Protein AF-A0A372IKU6-F1 (afdb_monomer_lite)

Radius of gyration: 20.66 Å; chains: 1; bounding box: 50×55×64 Å

Secondary structure (DSSP, 8-state):
-HHHHHHHHIIIIIGGGGGGGT-EEE---S--S-SEEEEETTEEEEEEEEEBPEETTEEPBSSTTTS-TTSEEEEESS-EEEEEEEEEEEPTTS-PEEEEEEEEEEEPPPPBTTS-SEEEEE-HHHHS-TT-EEEEEGGGSPBPSTT-TTBBPSEEEEESS--SS-BS-HHHHHHHHHTT----HHHHHTT---------

Organism: NCBI:txid2303751

pLDDT: mean 84.64, std 16.45, range [36.12, 98.56]

Structure (mmCIF, N/CA/C/O backbone):
data_AF-A0A372IKU6-F1
#
_entry.id   AF-A0A372IKU6-F1
#
loop_
_atom_site.group_PDB
_atom_site.id
_atom_site.type_symbol
_atom_site.label_atom_id
_atom_site.label_alt_id
_atom_site.label_comp_id
_atom_site.label_asym_id
_atom_site.label_entity_id
_atom_site.label_seq_id
_atom_site.pdbx_PDB_ins_code
_atom_site.Cartn_x
_atom_site.Cartn_y
_atom_site.Cartn_z
_atom_site.occupancy
_atom_site.B_iso_or_equiv
_atom_site.auth_seq_id
_atom_site.auth_comp_id
_atom_site.auth_asym_id
_atom_site.auth_atom_id
_atom_site.pdbx_PDB_model_num
ATOM 1 N N . MET A 1 1 ? -3.809 0.432 -18.049 1.00 68.75 1 MET A N 1
ATOM 2 C CA . MET A 1 1 ? -4.947 -0.490 -17.864 1.00 68.75 1 MET A CA 1
ATOM 3 C C . MET A 1 1 ? -4.863 -1.294 -16.566 1.00 68.75 1 MET A C 1
ATOM 5 O O . MET A 1 1 ? -5.752 -1.128 -15.758 1.00 68.75 1 MET A O 1
ATOM 9 N N . ARG A 1 2 ? -3.804 -2.080 -16.288 1.00 83.88 2 ARG A N 1
ATOM 10 C CA . ARG A 1 2 ? -3.731 -2.918 -15.062 1.00 83.88 2 ARG A CA 1
ATOM 11 C C . ARG A 1 2 ? -3.953 -2.190 -13.718 1.00 83.88 2 ARG A C 1
ATOM 13 O O . ARG A 1 2 ? -4.554 -2.778 -12.835 1.00 83.88 2 ARG A O 1
ATOM 20 N N . GLY A 1 3 ? -3.494 -0.942 -13.574 1.00 84.12 3 GLY A N 1
ATOM 21 C CA . GLY A 1 3 ? -3.744 -0.136 -12.362 1.00 84.12 3 GLY A CA 1
ATOM 22 C C . GLY A 1 3 ? -5.237 0.112 -12.118 1.00 84.12 3 GLY A C 1
ATOM 23 O O . GLY A 1 3 ? -5.746 -0.270 -11.078 1.00 84.12 3 GLY A O 1
ATOM 24 N N . ILE A 1 4 ? -5.946 0.577 -13.152 1.00 89.50 4 ILE A N 1
ATOM 25 C CA . ILE A 1 4 ? -7.401 0.806 -13.128 1.00 89.50 4 ILE A CA 1
ATOM 26 C C . ILE A 1 4 ? -8.170 -0.473 -12.761 1.00 89.50 4 ILE A C 1
ATOM 28 O O . ILE A 1 4 ? -9.159 -0.412 -12.041 1.00 89.50 4 ILE A O 1
ATOM 32 N N . ILE A 1 5 ? -7.716 -1.644 -13.228 1.00 93.88 5 ILE A N 1
ATOM 33 C CA . ILE A 1 5 ? -8.339 -2.926 -12.855 1.00 93.88 5 ILE A CA 1
ATOM 34 C C . ILE A 1 5 ? -8.168 -3.184 -11.355 1.00 93.88 5 ILE A C 1
ATOM 36 O O . ILE A 1 5 ? -9.139 -3.529 -10.690 1.00 93.88 5 ILE A O 1
ATOM 40 N N . ALA A 1 6 ? -6.961 -2.992 -10.814 1.00 94.25 6 ALA A N 1
ATOM 41 C CA . ALA A 1 6 ? -6.718 -3.157 -9.384 1.00 94.25 6 ALA A CA 1
ATOM 42 C C . ALA A 1 6 ? -7.566 -2.185 -8.546 1.00 94.25 6 ALA A C 1
ATOM 44 O O . ALA A 1 6 ? -8.148 -2.604 -7.553 1.00 94.25 6 ALA A O 1
ATOM 45 N N . GLU A 1 7 ? -7.685 -0.923 -8.964 1.00 94.38 7 GLU A N 1
ATOM 46 C CA . GLU A 1 7 ? -8.535 0.081 -8.308 1.00 94.38 7 GLU A CA 1
ATOM 47 C C . GLU A 1 7 ? -10.021 -0.317 -8.338 1.00 94.38 7 GLU A C 1
ATOM 49 O O . GLU A 1 7 ? -10.688 -0.309 -7.304 1.00 94.38 7 GLU A O 1
ATOM 54 N N . ALA A 1 8 ? -10.533 -0.742 -9.497 1.00 94.94 8 ALA A N 1
ATOM 55 C CA . ALA A 1 8 ? -11.921 -1.176 -9.638 1.00 94.94 8 ALA A CA 1
ATOM 56 C C . ALA A 1 8 ? -12.231 -2.415 -8.784 1.00 94.94 8 ALA A C 1
ATOM 58 O O . ALA A 1 8 ? -13.257 -2.456 -8.108 1.00 94.94 8 ALA A O 1
ATOM 59 N N . VAL A 1 9 ? -11.339 -3.412 -8.777 1.00 96.56 9 VAL A N 1
ATOM 60 C CA . VAL A 1 9 ? -11.478 -4.606 -7.928 1.00 96.56 9 VAL A CA 1
ATOM 61 C C . VAL A 1 9 ? -11.428 -4.222 -6.453 1.00 96.56 9 VAL A C 1
ATOM 63 O O . VAL A 1 9 ? -12.221 -4.716 -5.659 1.00 96.56 9 VAL A O 1
ATOM 66 N N . PHE A 1 10 ? -10.558 -3.290 -6.070 1.00 96.81 10 PHE A N 1
ATOM 67 C CA . PHE A 1 10 ? -10.498 -2.812 -4.695 1.00 96.81 10 PHE A CA 1
ATOM 68 C C . PHE A 1 10 ? -11.834 -2.224 -4.227 1.00 96.81 10 PHE A C 1
ATOM 70 O O . PHE A 1 10 ? -12.377 -2.628 -3.199 1.00 96.81 10 PHE A O 1
ATOM 77 N N . VAL A 1 11 ? -12.395 -1.297 -5.003 1.00 95.56 11 VAL A N 1
ATOM 78 C CA . VAL A 1 11 ? -13.650 -0.622 -4.651 1.00 95.56 11 VAL A CA 1
ATOM 79 C C . VAL A 1 11 ? -14.837 -1.588 -4.657 1.00 95.56 11 VAL A C 1
ATOM 81 O O . VAL A 1 11 ? -15.681 -1.503 -3.770 1.00 95.56 11 VAL A O 1
ATOM 84 N N . ASN A 1 12 ? -14.902 -2.508 -5.620 1.00 95.50 12 ASN A N 1
ATOM 85 C CA . ASN A 1 12 ? -16.068 -3.377 -5.794 1.00 95.50 12 ASN A CA 1
ATOM 86 C C . ASN A 1 12 ? -16.026 -4.657 -4.951 1.00 95.50 12 ASN A C 1
ATOM 88 O O . ASN A 1 12 ? -17.082 -5.163 -4.589 1.00 95.50 12 ASN A O 1
ATOM 92 N N . ASP A 1 13 ? -14.839 -5.185 -4.638 1.00 94.44 13 ASP A N 1
ATOM 93 C CA . ASP A 1 13 ? -14.695 -6.482 -3.966 1.00 94.44 13 ASP A CA 1
ATOM 94 C C . ASP A 1 13 ? -14.065 -6.391 -2.570 1.00 94.44 13 ASP A C 1
ATOM 96 O O . ASP A 1 13 ? -14.367 -7.224 -1.718 1.00 94.44 13 ASP A O 1
ATOM 100 N N . VAL A 1 14 ? -13.190 -5.411 -2.308 1.00 95.19 14 VAL A N 1
ATOM 101 C CA . VAL A 1 14 ? -12.495 -5.293 -1.010 1.00 95.19 14 VAL A CA 1
ATOM 102 C C . VAL A 1 14 ? -13.264 -4.389 -0.051 1.00 95.19 14 VAL A C 1
ATOM 104 O O . VAL A 1 14 ? -13.518 -4.770 1.091 1.00 95.19 14 VAL A O 1
ATOM 107 N N . ILE A 1 15 ? -13.652 -3.193 -0.501 1.00 95.06 15 ILE A N 1
ATOM 108 C CA . ILE A 1 15 ? -14.336 -2.198 0.338 1.00 95.06 15 ILE A CA 1
ATOM 109 C C . ILE A 1 15 ? -15.649 -2.707 0.959 1.00 95.06 15 ILE A C 1
ATOM 111 O O . ILE A 1 15 ? -15.859 -2.442 2.146 1.00 95.06 15 ILE A O 1
ATOM 115 N N . PRO A 1 16 ? -16.518 -3.464 0.259 1.00 94.50 16 PRO A N 1
ATOM 116 C CA . PRO A 1 16 ? -17.728 -4.000 0.883 1.00 94.50 16 PRO A CA 1
ATOM 117 C C . PRO A 1 16 ? -17.439 -4.855 2.124 1.00 94.50 16 PRO A C 1
ATOM 119 O O . PRO A 1 16 ? -18.209 -4.826 3.081 1.00 94.50 16 PRO A O 1
ATOM 122 N N . GLY A 1 17 ? -16.292 -5.542 2.158 1.00 92.12 17 GLY A N 1
ATOM 123 C CA . GLY A 1 17 ? -15.882 -6.392 3.276 1.00 92.12 17 GLY A CA 1
ATOM 124 C C . GLY A 1 17 ? -15.500 -5.647 4.561 1.00 92.12 17 GLY A C 1
ATOM 125 O O . GLY A 1 17 ? -15.331 -6.290 5.594 1.00 92.12 17 GLY A O 1
ATOM 126 N N . ILE A 1 18 ? -15.359 -4.314 4.537 1.00 91.62 18 ILE A N 1
ATOM 127 C CA . ILE A 1 18 ? -15.006 -3.511 5.726 1.00 91.62 18 ILE A CA 1
ATOM 128 C C . ILE A 1 18 ? -16.135 -2.597 6.217 1.00 91.62 18 ILE A C 1
ATOM 130 O O . ILE A 1 18 ? -15.969 -1.918 7.234 1.00 91.62 18 ILE A O 1
ATOM 134 N N . VAL A 1 19 ? -17.300 -2.617 5.561 1.00 87.12 19 VAL A N 1
ATOM 135 C CA . VAL A 1 19 ? -18.456 -1.772 5.915 1.00 87.12 19 VAL A CA 1
ATOM 136 C C . VAL A 1 19 ? -18.963 -2.071 7.328 1.00 87.12 19 VAL A C 1
ATOM 138 O O . VAL A 1 19 ? -19.208 -1.147 8.103 1.00 87.12 19 VAL A O 1
ATOM 141 N N . GLU A 1 20 ? -19.028 -3.347 7.716 1.00 88.50 20 GLU A N 1
ATOM 142 C CA . GLU A 1 20 ? -19.443 -3.764 9.067 1.00 88.50 20 GLU A CA 1
ATOM 143 C C . GLU A 1 20 ? -18.494 -3.265 10.171 1.00 88.50 20 GLU A C 1
ATOM 145 O O . GLU A 1 20 ? -18.882 -3.149 11.330 1.00 88.50 20 GLU A O 1
ATOM 150 N N . SER A 1 21 ? -1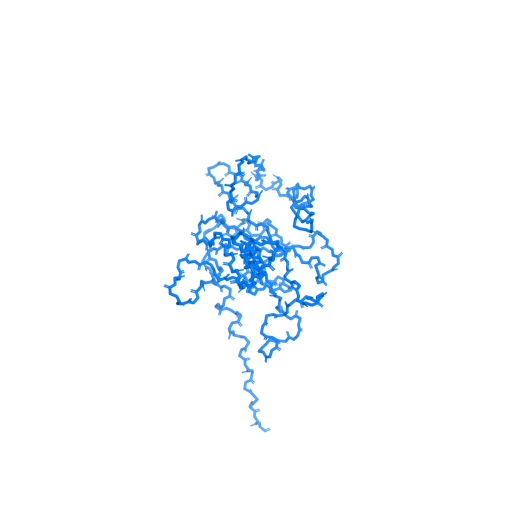7.257 -2.889 9.821 1.00 89.25 21 SER A N 1
ATOM 151 C CA . SER A 1 21 ? -16.297 -2.280 10.755 1.00 89.25 21 SER A CA 1
ATOM 152 C C . SER A 1 21 ? -16.524 -0.773 10.967 1.00 89.25 21 SER A C 1
ATOM 154 O O . SER A 1 21 ? -15.721 -0.120 11.646 1.00 89.25 21 SER A O 1
ATOM 156 N N . GLY A 1 22 ? -17.594 -0.211 10.390 1.00 93.12 22 GLY A N 1
ATOM 157 C CA . GLY A 1 22 ? -18.005 1.190 10.517 1.00 93.12 22 GLY A CA 1
ATOM 158 C C . GLY A 1 22 ? -17.287 2.157 9.572 1.00 93.12 22 GLY A C 1
ATOM 159 O O . GLY A 1 22 ? -17.464 3.368 9.695 1.00 93.12 22 GLY A O 1
ATOM 160 N N . TRP A 1 23 ? -16.468 1.646 8.653 1.00 96.19 23 TRP A N 1
ATOM 161 C CA . TRP A 1 23 ? -15.773 2.449 7.651 1.00 96.19 23 TRP A CA 1
ATOM 162 C C . TRP A 1 23 ? -16.648 2.650 6.416 1.00 96.19 23 TRP A C 1
ATOM 164 O O . TRP A 1 23 ? -17.202 1.703 5.865 1.00 96.19 23 TRP A O 1
ATOM 174 N N . GLN A 1 24 ? -16.740 3.894 5.963 1.00 95.75 24 GLN A N 1
ATOM 175 C CA . GLN A 1 24 ? -17.531 4.294 4.807 1.00 95.75 24 GLN A CA 1
ATOM 176 C C . GLN A 1 24 ? -16.615 4.807 3.705 1.00 95.75 24 GLN A C 1
ATOM 178 O O . GLN A 1 24 ? -15.747 5.642 3.960 1.00 95.75 24 GLN A O 1
ATOM 183 N N . HIS A 1 25 ? -16.820 4.325 2.482 1.00 96.19 25 HIS A N 1
ATOM 184 C CA . HIS A 1 25 ? -16.119 4.831 1.309 1.00 96.19 25 HIS A CA 1
ATOM 185 C C . HIS A 1 25 ? -16.712 6.167 0.868 1.00 96.19 25 HIS A C 1
ATOM 187 O O . HIS A 1 25 ? -17.914 6.282 0.634 1.00 96.19 25 HIS A O 1
ATOM 193 N N . ILE A 1 26 ? -15.852 7.175 0.763 1.00 96.31 26 ILE A N 1
ATOM 194 C CA . ILE A 1 26 ? -16.203 8.521 0.333 1.00 96.31 26 ILE A CA 1
ATOM 195 C C . ILE A 1 26 ? -15.726 8.701 -1.103 1.00 96.31 26 ILE A C 1
ATOM 197 O O . ILE A 1 26 ? -14.554 8.481 -1.406 1.00 96.31 26 ILE A O 1
ATOM 201 N N . LYS A 1 27 ? -16.633 9.132 -1.983 1.00 93.62 27 LYS A N 1
ATOM 202 C CA . LYS A 1 27 ? -16.278 9.494 -3.356 1.00 93.62 27 LYS A CA 1
ATOM 203 C C . LYS A 1 27 ? -15.317 10.683 -3.333 1.00 93.62 27 LYS A C 1
ATOM 205 O O . LYS A 1 27 ? -15.595 11.689 -2.683 1.00 93.62 27 LYS A O 1
ATOM 210 N N . ILE A 1 28 ? -14.221 10.570 -4.073 1.00 93.38 28 ILE A N 1
ATOM 211 C CA . ILE A 1 28 ? -13.245 11.644 -4.264 1.00 93.38 28 ILE A CA 1
ATOM 212 C C . ILE A 1 28 ? -13.280 12.141 -5.708 1.00 93.38 28 ILE A C 1
ATOM 214 O O . ILE A 1 28 ? -13.571 11.379 -6.630 1.00 93.38 28 ILE A O 1
ATOM 218 N N . GLU A 1 29 ? -13.014 13.430 -5.897 1.00 89.94 29 GLU A N 1
ATOM 219 C CA . GLU A 1 29 ? -12.982 14.094 -7.202 1.00 89.94 29 GLU A CA 1
ATOM 220 C C . GLU A 1 29 ? -11.698 14.921 -7.319 1.00 89.94 29 GLU A C 1
ATOM 222 O O . GLU A 1 29 ? -11.259 15.531 -6.341 1.00 89.94 29 GLU A O 1
ATOM 227 N N . GLY A 1 30 ? -11.100 14.947 -8.511 1.00 88.81 30 GLY A N 1
ATOM 228 C CA . GLY A 1 30 ? -9.838 15.642 -8.777 1.00 88.81 30 GLY A CA 1
ATOM 229 C C . GLY A 1 30 ? -8.600 14.745 -8.707 1.00 88.81 30 GLY A C 1
ATOM 230 O O . GLY A 1 30 ? -8.702 13.522 -8.632 1.00 88.81 30 GLY A O 1
ATOM 231 N N . ASP A 1 31 ? -7.429 15.378 -8.780 1.00 87.38 31 ASP A N 1
ATOM 232 C CA . ASP A 1 31 ? -6.123 14.715 -8.731 1.00 87.38 31 ASP A CA 1
ATOM 233 C C . ASP A 1 31 ? -5.620 14.674 -7.283 1.00 87.38 31 ASP A C 1
ATOM 235 O O . ASP A 1 31 ? -5.265 15.705 -6.705 1.00 87.38 31 ASP A O 1
ATOM 239 N N . HIS A 1 32 ? -5.636 13.483 -6.683 1.00 93.25 32 HIS A N 1
ATOM 240 C CA . HIS A 1 32 ? -5.209 13.245 -5.304 1.00 93.25 32 HIS A CA 1
ATOM 241 C C . HIS A 1 32 ? -4.031 12.273 -5.272 1.00 93.25 32 HIS A C 1
ATOM 243 O O . HIS A 1 32 ? -3.933 11.381 -6.112 1.00 93.25 32 HIS A O 1
ATOM 249 N N . PRO A 1 33 ? -3.152 12.364 -4.262 1.00 93.00 33 PRO A N 1
ATOM 250 C CA . PRO A 1 33 ? -2.056 11.417 -4.086 1.00 93.00 33 PRO A CA 1
ATOM 251 C C . PRO A 1 33 ? -2.506 10.075 -3.460 1.00 93.00 33 PRO A C 1
ATOM 253 O O . PRO A 1 33 ? -1.692 9.375 -2.858 1.00 93.00 33 PRO A O 1
ATOM 256 N N . TYR A 1 34 ? -3.795 9.745 -3.551 1.00 96.19 34 TYR A N 1
ATOM 257 C CA . TYR A 1 34 ? -4.428 8.525 -3.059 1.00 96.19 34 TYR A CA 1
ATOM 258 C C . TYR A 1 34 ? -5.658 8.212 -3.918 1.00 96.19 34 TYR A C 1
ATOM 260 O O . TYR A 1 34 ? -6.269 9.120 -4.479 1.00 96.19 34 TYR A O 1
ATOM 268 N N . ASP A 1 35 ? -6.040 6.938 -3.989 1.00 96.19 35 ASP A N 1
ATOM 269 C CA . ASP A 1 35 ? -7.104 6.474 -4.890 1.00 96.19 35 ASP A CA 1
ATOM 270 C C . ASP A 1 35 ? -8.437 6.250 -4.155 1.00 96.19 35 ASP A C 1
ATOM 272 O O . ASP A 1 35 ? -9.499 6.242 -4.772 1.00 96.19 35 ASP A O 1
ATOM 276 N N . VAL A 1 36 ? -8.399 6.060 -2.829 1.00 97.56 36 VAL A N 1
ATOM 277 C CA . VAL A 1 36 ? -9.582 5.784 -1.998 1.00 97.56 36 VAL A CA 1
ATOM 278 C C . VAL A 1 36 ? -9.534 6.594 -0.705 1.00 97.56 36 VAL A C 1
ATOM 280 O O . VAL A 1 36 ? -8.497 6.667 -0.044 1.00 97.56 36 VAL A O 1
ATOM 283 N N . LEU A 1 37 ? -10.680 7.156 -0.312 1.00 98.00 37 LEU A N 1
ATOM 284 C CA . LEU A 1 37 ? -10.884 7.815 0.978 1.00 98.00 37 LEU A CA 1
ATOM 285 C C . LEU A 1 37 ? -11.935 7.061 1.792 1.00 98.00 37 LEU A C 1
ATOM 287 O O . LEU A 1 37 ? -13.072 6.901 1.350 1.00 98.00 37 LEU A O 1
ATOM 291 N N . LEU A 1 38 ? -11.572 6.636 2.999 1.00 97.88 38 LEU A N 1
ATOM 292 C CA . LEU A 1 38 ? -12.492 6.032 3.959 1.00 97.88 38 LEU A CA 1
ATOM 293 C C . LEU A 1 38 ? -12.710 6.955 5.158 1.00 97.88 38 LEU A C 1
ATOM 295 O O . LEU A 1 38 ? -11.792 7.654 5.590 1.00 97.88 38 LEU A O 1
ATOM 299 N N . ARG A 1 39 ? -13.913 6.923 5.737 1.00 97.31 39 ARG A N 1
ATOM 300 C CA . ARG A 1 39 ? -14.267 7.675 6.947 1.00 97.31 39 ARG A CA 1
ATOM 301 C C . ARG A 1 39 ? -14.934 6.785 7.989 1.00 97.31 39 ARG A C 1
ATOM 303 O O . ARG A 1 39 ? -15.761 5.946 7.646 1.00 97.31 39 ARG A O 1
ATOM 310 N N . LYS A 1 40 ? -14.610 7.014 9.262 1.00 96.31 40 LYS A N 1
ATOM 311 C CA . LYS A 1 40 ? -15.271 6.40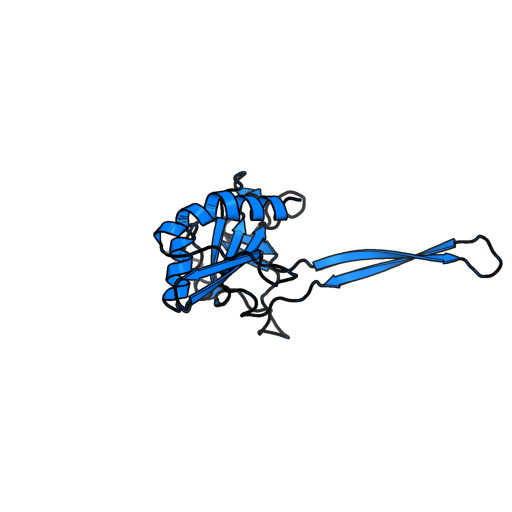3 10.422 1.00 96.31 40 LYS A CA 1
ATOM 312 C C . LYS A 1 40 ? -15.358 7.429 11.550 1.00 96.31 40 LYS A C 1
ATOM 314 O O . LYS A 1 40 ? -14.373 7.730 12.222 1.00 96.31 40 LYS A O 1
ATOM 319 N N . GLY A 1 41 ? -16.539 8.023 11.724 1.00 93.50 41 GLY A N 1
ATOM 320 C CA . GLY A 1 41 ? -16.738 9.143 12.648 1.00 93.50 41 GLY A CA 1
ATOM 321 C C . GLY A 1 41 ? -15.856 10.349 12.294 1.00 93.50 41 GLY A C 1
ATOM 322 O O . GLY A 1 41 ? -15.989 10.933 11.212 1.00 93.50 41 GLY A O 1
ATOM 323 N N . ALA A 1 42 ? -14.961 10.719 13.215 1.00 93.62 42 ALA A N 1
ATOM 324 C CA . ALA A 1 42 ? -13.978 11.791 13.030 1.00 93.62 42 ALA A CA 1
ATOM 325 C C . ALA A 1 42 ? -12.684 11.329 12.332 1.00 93.62 42 ALA A C 1
ATOM 327 O O . ALA A 1 42 ? -11.894 12.168 11.906 1.00 93.62 42 ALA A O 1
ATOM 328 N N . LEU A 1 43 ? -12.459 10.017 12.204 1.00 96.25 43 LEU A N 1
ATOM 329 C CA . LEU A 1 43 ? -11.276 9.473 11.543 1.00 96.25 43 LEU A CA 1
ATOM 330 C C . LEU A 1 43 ? -11.468 9.438 10.027 1.00 96.25 43 LEU A C 1
ATOM 332 O O . LEU A 1 43 ? -12.550 9.113 9.528 1.00 96.25 43 LEU A O 1
ATOM 336 N N . SER A 1 44 ? -10.386 9.713 9.304 1.00 97.44 44 SER A N 1
ATOM 337 C CA . SER A 1 44 ? -10.297 9.551 7.853 1.00 97.44 44 SER A CA 1
ATOM 338 C C . SER A 1 44 ? -9.008 8.820 7.493 1.00 97.44 44 SER A C 1
ATOM 340 O O . SER A 1 44 ? -7.993 9.014 8.159 1.00 97.44 44 SER A O 1
ATOM 342 N N . VAL A 1 45 ? -9.073 7.960 6.477 1.00 98.00 45 VAL A N 1
ATOM 343 C CA . VAL A 1 45 ? -7.947 7.161 5.980 1.00 98.00 45 VAL A CA 1
ATOM 344 C C . VAL A 1 45 ? -7.886 7.276 4.468 1.00 98.00 45 VAL A C 1
ATOM 346 O O . VAL A 1 45 ? -8.852 6.961 3.774 1.00 98.00 45 VAL A O 1
ATOM 349 N N . ARG A 1 46 ? -6.730 7.689 3.959 1.00 98.50 46 ARG A N 1
ATOM 350 C CA . ARG A 1 46 ? -6.410 7.774 2.534 1.00 98.50 46 ARG A CA 1
ATOM 351 C C . ARG A 1 46 ? -5.599 6.555 2.126 1.00 98.50 46 ARG A C 1
ATOM 353 O O . ARG A 1 46 ? -4.553 6.276 2.715 1.00 98.50 46 ARG A O 1
ATOM 360 N N . ILE A 1 47 ? -6.060 5.829 1.118 1.00 98.50 47 ILE A N 1
ATOM 361 C CA . ILE A 1 47 ? -5.421 4.603 0.641 1.00 98.50 47 ILE A CA 1
ATOM 362 C C . ILE A 1 47 ? -4.890 4.848 -0.767 1.00 98.50 47 ILE A C 1
ATOM 364 O O . ILE A 1 47 ? -5.646 5.197 -1.673 1.00 98.50 47 ILE A O 1
ATOM 368 N N . GLN A 1 48 ? -3.592 4.629 -0.958 1.00 98.00 48 GLN A N 1
ATOM 369 C CA . GLN A 1 48 ? -2.990 4.564 -2.283 1.00 98.00 48 GLN A CA 1
ATOM 370 C C . GLN A 1 48 ? -2.870 3.100 -2.707 1.00 98.00 48 GLN A C 1
ATOM 372 O O . GLN A 1 48 ? -2.275 2.279 -2.009 1.00 98.00 48 GLN A O 1
ATOM 377 N N . ILE A 1 49 ? -3.388 2.787 -3.887 1.00 97.56 49 ILE A N 1
ATOM 378 C CA . ILE A 1 49 ? -3.318 1.483 -4.527 1.00 97.56 49 ILE A CA 1
ATOM 379 C C . ILE A 1 49 ? -2.135 1.479 -5.497 1.00 97.56 49 ILE A C 1
ATOM 381 O O . ILE A 1 49 ? -1.905 2.414 -6.270 1.00 97.56 49 ILE A O 1
ATOM 385 N N . LYS A 1 50 ? -1.336 0.415 -5.457 1.00 96.44 50 LYS A N 1
ATOM 386 C CA . LYS A 1 50 ? -0.244 0.172 -6.407 1.00 96.44 50 LYS A CA 1
ATOM 387 C C . LYS A 1 50 ? -0.237 -1.285 -6.827 1.00 96.44 50 LYS A C 1
ATOM 389 O O . LYS A 1 50 ? -0.674 -2.168 -6.100 1.00 96.44 50 LYS A O 1
ATOM 394 N N . LEU A 1 51 ? 0.297 -1.543 -8.012 1.00 96.00 51 LEU A N 1
ATOM 395 C CA . LEU A 1 51 ? 0.515 -2.899 -8.500 1.00 96.00 51 LEU A CA 1
ATOM 396 C C . LEU A 1 51 ? 1.936 -3.337 -8.145 1.00 96.00 51 LEU A C 1
ATOM 398 O O . LEU A 1 51 ? 2.879 -2.556 -8.311 1.00 96.00 51 LEU A O 1
ATOM 402 N N . GLN A 1 52 ? 2.099 -4.588 -7.720 1.00 96.12 52 GLN A N 1
ATOM 403 C CA . GLN A 1 52 ? 3.413 -5.216 -7.616 1.00 96.12 52 GLN A CA 1
ATOM 404 C C . GLN A 1 52 ? 4.202 -5.023 -8.922 1.00 96.12 52 GLN A C 1
ATOM 406 O O . GLN A 1 52 ? 3.674 -5.137 -10.034 1.00 96.1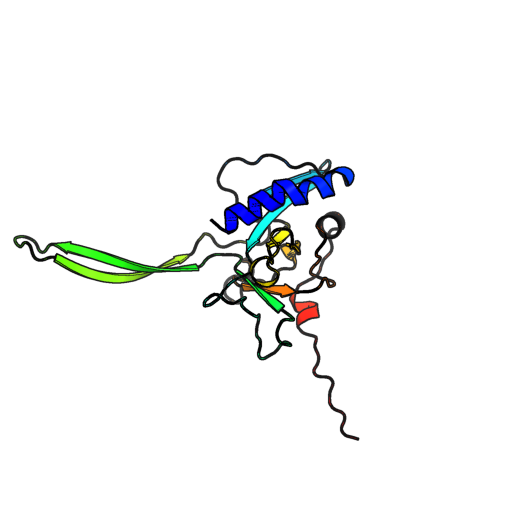2 52 GLN A O 1
ATOM 411 N N . ARG A 1 53 ? 5.489 -4.698 -8.798 1.00 94.75 53 ARG A N 1
ATOM 412 C CA . ARG A 1 53 ? 6.339 -4.391 -9.942 1.00 94.75 53 ARG A CA 1
ATOM 413 C C . ARG A 1 53 ? 6.648 -5.665 -10.725 1.00 94.75 53 ARG A C 1
ATOM 415 O O . ARG A 1 53 ? 7.144 -6.646 -10.176 1.00 94.75 53 ARG A O 1
ATOM 422 N N . LEU A 1 54 ? 6.443 -5.591 -12.036 1.00 93.75 54 LEU A N 1
ATOM 423 C CA . LEU A 1 54 ? 7.024 -6.519 -13.000 1.00 93.75 54 LEU A CA 1
ATOM 424 C C . LEU A 1 54 ? 8.332 -5.944 -13.554 1.00 93.75 54 LEU A C 1
ATOM 426 O O . LEU A 1 54 ? 8.443 -4.743 -13.812 1.00 93.75 54 LEU A O 1
ATOM 430 N N . GLU A 1 55 ? 9.307 -6.806 -13.798 1.00 91.94 55 GLU A N 1
ATOM 431 C CA . GLU A 1 55 ? 10.528 -6.495 -14.534 1.00 91.94 55 GLU A CA 1
ATOM 432 C C . GLU A 1 55 ? 10.725 -7.573 -15.596 1.00 91.94 55 GLU A C 1
ATOM 434 O O . GLU A 1 55 ? 10.731 -8.754 -15.279 1.00 91.94 55 GLU A O 1
ATOM 439 N N . LYS A 1 56 ? 10.805 -7.182 -16.875 1.00 91.88 56 LYS A N 1
ATOM 440 C CA . LYS A 1 56 ? 10.878 -8.127 -18.011 1.00 91.88 56 LYS A CA 1
ATOM 441 C C . LYS A 1 56 ? 9.767 -9.197 -18.000 1.00 91.88 56 LYS A C 1
ATOM 443 O O . LYS A 1 56 ? 9.994 -10.344 -18.358 1.00 91.88 56 LYS A O 1
ATOM 448 N N . GLY A 1 57 ? 8.562 -8.811 -17.575 1.00 91.50 57 GLY A N 1
ATOM 449 C CA . GLY A 1 57 ? 7.394 -9.696 -17.534 1.00 91.50 57 GLY A CA 1
ATOM 450 C C . GLY A 1 57 ? 7.314 -10.619 -16.315 1.00 91.50 57 GLY A C 1
ATOM 451 O O . GLY A 1 57 ? 6.298 -11.288 -16.166 1.00 91.50 57 GLY A O 1
ATOM 452 N N . VAL A 1 58 ? 8.309 -10.615 -15.420 1.00 92.81 58 VAL A N 1
ATOM 453 C CA . VAL A 1 58 ? 8.304 -11.430 -14.194 1.00 92.81 58 VAL A CA 1
ATOM 454 C C . VAL A 1 58 ? 8.156 -10.569 -12.933 1.00 92.81 58 VAL A C 1
ATOM 456 O O . VAL A 1 58 ? 8.620 -9.423 -12.929 1.00 92.81 58 VAL A O 1
ATOM 459 N N . PRO A 1 59 ? 7.511 -11.067 -11.861 1.00 94.62 59 PRO A N 1
ATOM 460 C CA . PRO A 1 59 ? 7.459 -10.375 -10.574 1.00 94.62 59 PRO A CA 1
ATOM 461 C C . PRO A 1 59 ? 8.856 -10.028 -10.067 1.00 94.62 59 PRO A C 1
ATOM 463 O O . PRO A 1 59 ? 9.730 -10.889 -9.953 1.00 94.62 59 PRO A O 1
ATOM 466 N N . LYS A 1 60 ? 9.083 -8.747 -9.771 1.00 94.38 60 LYS A N 1
ATOM 467 C CA . LYS A 1 60 ? 10.386 -8.277 -9.306 1.00 94.38 60 LYS A CA 1
ATOM 468 C C . LYS A 1 60 ? 10.572 -8.634 -7.834 1.00 94.38 60 LYS A C 1
ATOM 470 O O . LYS A 1 60 ? 9.771 -8.234 -6.989 1.00 94.38 60 LYS A O 1
ATOM 475 N N . LEU A 1 61 ? 11.662 -9.335 -7.533 1.00 91.69 61 LEU A N 1
ATOM 476 C CA . LEU A 1 61 ? 12.071 -9.661 -6.168 1.00 91.69 61 LEU A CA 1
ATOM 477 C C . LEU A 1 61 ? 12.872 -8.519 -5.543 1.00 91.69 61 LEU A C 1
ATOM 479 O O . LEU A 1 61 ? 13.711 -7.895 -6.200 1.00 91.69 61 LEU A O 1
ATOM 483 N N . TYR A 1 62 ? 12.639 -8.264 -4.258 1.00 89.25 62 TYR A N 1
ATOM 484 C CA . TYR A 1 62 ? 13.420 -7.296 -3.498 1.00 89.25 62 TYR A CA 1
ATOM 485 C C . TYR A 1 62 ? 14.721 -7.954 -3.027 1.00 89.25 62 TYR A C 1
ATOM 487 O O . TYR A 1 62 ? 14.683 -8.929 -2.284 1.00 89.25 62 TYR A O 1
ATOM 495 N N . TYR A 1 63 ? 15.870 -7.445 -3.488 1.00 83.31 63 TYR A N 1
ATOM 496 C CA . TYR A 1 63 ? 17.216 -7.947 -3.160 1.00 83.31 63 TYR A CA 1
ATOM 497 C C . TYR A 1 63 ? 17.334 -9.486 -3.068 1.00 83.31 63 TYR A C 1
ATOM 499 O O . TYR A 1 63 ? 17.695 -10.019 -2.017 1.00 83.31 63 TYR A O 1
ATOM 507 N N . PRO A 1 64 ? 17.134 -10.223 -4.177 1.00 78.94 64 PRO A N 1
ATOM 508 C CA . PRO A 1 64 ? 17.086 -11.693 -4.179 1.00 78.94 64 PRO A CA 1
ATOM 509 C C . PRO A 1 64 ? 18.399 -12.385 -3.770 1.00 78.94 64 PRO A C 1
ATOM 511 O O . PRO A 1 64 ? 18.413 -13.586 -3.542 1.00 78.94 64 PRO A O 1
ATOM 514 N N . ARG A 1 65 ? 19.517 -11.649 -3.683 1.00 81.31 65 ARG A N 1
ATOM 515 C CA . ARG A 1 65 ? 20.789 -12.165 -3.140 1.00 81.31 65 ARG A CA 1
ATOM 516 C C . ARG A 1 65 ? 20.827 -12.193 -1.607 1.00 81.31 65 ARG A C 1
ATOM 518 O O . ARG A 1 65 ? 21.645 -12.910 -1.044 1.00 81.31 65 ARG A O 1
ATOM 525 N N . HIS A 1 66 ? 19.990 -11.391 -0.951 1.00 76.12 66 HIS A N 1
ATOM 526 C CA . HIS A 1 66 ? 19.966 -11.222 0.506 1.00 76.12 66 HIS A CA 1
ATOM 527 C C . HIS A 1 66 ? 18.771 -11.920 1.153 1.00 76.12 66 HIS A C 1
ATOM 529 O O . HIS A 1 66 ? 18.850 -12.321 2.309 1.00 76.12 66 HIS A O 1
ATOM 535 N N . TYR A 1 67 ? 17.687 -12.087 0.400 1.00 74.31 67 TYR A N 1
ATOM 536 C CA . TYR A 1 67 ? 16.457 -12.706 0.866 1.00 74.31 67 TYR A CA 1
ATOM 537 C C . TYR A 1 67 ? 16.191 -14.004 0.118 1.00 74.31 67 TYR A C 1
ATOM 539 O O . TYR A 1 67 ? 16.568 -14.148 -1.047 1.00 74.31 67 TYR A O 1
ATOM 547 N N . LYS A 1 68 ? 15.525 -14.953 0.786 1.00 75.44 68 LYS A N 1
ATOM 548 C CA . LYS A 1 68 ? 15.068 -16.184 0.133 1.00 75.44 68 LYS A CA 1
ATOM 549 C C . LYS A 1 68 ? 14.218 -15.817 -1.086 1.00 75.44 68 LYS A C 1
ATOM 551 O O . LYS A 1 68 ? 13.377 -14.922 -1.025 1.00 75.44 68 LYS A O 1
ATOM 556 N N . VAL A 1 69 ? 14.439 -16.516 -2.195 1.00 71.69 69 VAL A N 1
ATOM 557 C CA . VAL A 1 69 ? 13.675 -16.304 -3.430 1.00 71.69 69 VAL A CA 1
ATOM 558 C C . VAL A 1 69 ? 12.178 -16.380 -3.121 1.00 71.69 69 VAL A C 1
ATOM 560 O O . VAL A 1 69 ? 11.726 -17.314 -2.463 1.00 71.69 6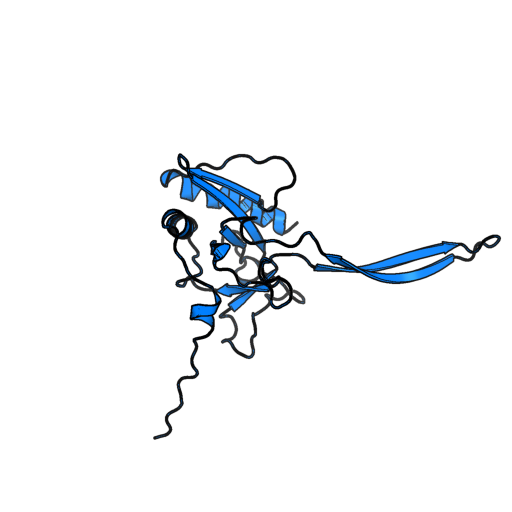9 VAL A O 1
ATOM 563 N N . GLY A 1 70 ? 11.428 -15.369 -3.562 1.00 72.44 70 GLY A N 1
ATOM 564 C CA . GLY A 1 70 ? 9.984 -15.285 -3.346 1.00 72.44 70 GLY A CA 1
ATOM 565 C C . GLY A 1 70 ? 9.545 -14.816 -1.958 1.00 72.44 70 GLY A C 1
ATOM 566 O O . GLY A 1 70 ? 8.346 -14.718 -1.744 1.00 72.44 70 GLY A O 1
ATOM 567 N N . SER A 1 71 ? 10.442 -14.487 -1.018 1.00 80.19 71 SER A N 1
ATOM 568 C CA . SER A 1 71 ? 10.001 -13.972 0.290 1.00 80.19 71 SER A CA 1
ATOM 569 C C . SER A 1 71 ? 9.525 -12.521 0.218 1.00 80.19 71 SER A C 1
ATOM 571 O O . SER A 1 71 ? 8.558 -12.157 0.881 1.00 80.19 71 SER A O 1
ATOM 573 N N . LEU A 1 72 ? 10.191 -11.699 -0.599 1.00 90.25 72 LEU A N 1
ATOM 574 C CA . LEU A 1 72 ? 9.887 -10.281 -0.759 1.00 90.25 72 LEU A CA 1
ATOM 575 C C . LEU A 1 72 ? 9.796 -9.909 -2.235 1.00 90.25 72 LEU A C 1
ATOM 577 O O . LEU A 1 72 ? 10.733 -10.122 -3.011 1.00 90.25 72 LEU A O 1
ATOM 581 N N . HIS A 1 73 ? 8.689 -9.278 -2.594 1.00 94.06 73 HIS A N 1
ATOM 582 C CA . HIS A 1 73 ? 8.517 -8.633 -3.887 1.00 94.06 73 HIS A CA 1
ATOM 583 C C . HIS A 1 73 ? 8.734 -7.128 -3.778 1.00 94.06 73 HIS A C 1
ATOM 585 O O . HIS A 1 73 ? 8.887 -6.577 -2.690 1.00 94.06 73 HIS A O 1
ATOM 591 N N . VAL A 1 74 ? 8.754 -6.457 -4.924 1.00 94.38 74 VAL A N 1
ATOM 592 C CA . VAL A 1 74 ? 8.859 -5.003 -5.007 1.00 94.38 74 VAL A CA 1
ATOM 593 C C . VAL A 1 74 ? 7.516 -4.409 -5.396 1.00 94.38 74 VAL A C 1
ATOM 595 O O . VAL A 1 74 ? 6.892 -4.853 -6.360 1.00 94.38 74 VAL A O 1
ATOM 598 N N . VAL A 1 75 ? 7.120 -3.338 -4.718 1.00 95.62 75 VAL A N 1
ATOM 599 C CA . VAL A 1 75 ? 6.176 -2.362 -5.266 1.00 95.62 75 VAL A CA 1
ATOM 600 C C . VAL A 1 75 ? 6.927 -1.087 -5.627 1.00 95.62 75 VAL A C 1
ATOM 602 O O . VAL A 1 75 ? 7.803 -0.633 -4.893 1.00 95.62 75 VAL A O 1
ATOM 605 N N . GLU A 1 76 ? 6.600 -0.528 -6.787 1.00 93.94 76 GLU A N 1
ATOM 606 C CA . GLU A 1 76 ? 7.044 0.804 -7.187 1.00 93.94 76 GLU A CA 1
ATOM 607 C C . GLU A 1 76 ? 5.964 1.806 -6.776 1.00 93.94 76 GLU A C 1
ATOM 609 O O . GLU A 1 76 ? 4.903 1.878 -7.399 1.00 93.94 76 GLU A O 1
ATOM 614 N N . VAL A 1 77 ? 6.214 2.557 -5.705 1.00 92.19 77 VAL A N 1
ATOM 615 C CA . VAL A 1 77 ? 5.246 3.527 -5.172 1.00 92.19 77 VAL A CA 1
ATOM 616 C C . VAL A 1 77 ? 5.105 4.709 -6.130 1.00 92.19 77 VAL A C 1
ATOM 618 O O . VAL A 1 77 ? 4.003 5.178 -6.398 1.00 92.19 77 VAL A O 1
ATOM 621 N N . GLN A 1 78 ? 6.210 5.146 -6.727 1.00 86.25 78 GLN A N 1
ATOM 622 C CA . GLN A 1 78 ? 6.248 6.274 -7.649 1.00 86.25 78 GLN A CA 1
ATOM 623 C C . GLN A 1 78 ? 6.844 5.838 -8.984 1.00 86.25 78 GLN A C 1
ATOM 625 O O . GLN A 1 78 ? 7.979 5.376 -9.028 1.00 86.25 78 GLN A O 1
ATOM 630 N N . LYS A 1 79 ? 6.118 6.045 -10.088 1.00 74.62 79 LYS A N 1
ATOM 631 C CA . LYS A 1 79 ? 6.663 5.741 -11.414 1.00 74.62 79 LYS A CA 1
ATOM 632 C C . LYS A 1 79 ? 7.783 6.704 -11.773 1.00 74.62 79 LYS A C 1
ATOM 634 O O . LYS A 1 79 ? 7.569 7.921 -11.823 1.00 74.62 79 LYS A O 1
ATOM 639 N N . THR A 1 80 ? 8.925 6.153 -12.152 1.00 64.81 80 THR A N 1
ATOM 640 C CA . THR A 1 80 ? 9.934 6.879 -12.923 1.00 64.81 80 THR A CA 1
ATOM 641 C C . THR A 1 80 ? 9.679 6.625 -14.409 1.00 64.81 80 THR A C 1
ATOM 643 O O . THR A 1 80 ? 9.803 5.506 -14.901 1.00 64.81 80 THR A O 1
ATOM 646 N N . ARG A 1 81 ? 9.231 7.648 -15.151 1.00 59.00 81 ARG A N 1
ATOM 647 C CA . ARG A 1 81 ? 9.166 7.554 -16.616 1.00 59.00 81 ARG A CA 1
ATOM 648 C C . ARG A 1 81 ? 10.523 7.965 -17.163 1.00 59.00 81 ARG A C 1
ATOM 650 O O . ARG A 1 81 ? 10.816 9.152 -17.241 1.00 59.00 81 ARG A O 1
ATOM 657 N N . THR A 1 82 ? 11.343 6.989 -17.518 1.00 51.88 82 THR A N 1
ATOM 658 C CA . THR A 1 82 ? 12.493 7.192 -18.399 1.00 51.88 82 THR A CA 1
ATOM 659 C C . THR A 1 82 ? 12.051 6.925 -19.836 1.00 51.88 82 THR A C 1
ATOM 661 O O . THR A 1 82 ? 11.375 5.934 -20.111 1.00 51.88 82 THR A O 1
ATOM 664 N N . GLY A 1 83 ? 12.379 7.831 -20.750 1.00 52.88 83 GLY A N 1
ATOM 665 C CA . GLY A 1 83 ? 12.150 7.679 -22.185 1.00 52.88 83 GLY A CA 1
ATOM 666 C C . GLY A 1 83 ? 13.101 8.574 -22.967 1.00 52.88 83 GLY A C 1
ATOM 667 O O . GLY A 1 83 ? 13.845 9.345 -22.373 1.00 52.88 83 GLY A O 1
ATOM 668 N N . GLU A 1 84 ? 13.076 8.491 -24.288 1.00 52.88 84 GLU A N 1
ATOM 669 C CA . GLU A 1 84 ? 13.811 9.403 -25.166 1.00 52.88 84 GLU A CA 1
ATOM 670 C C . GLU A 1 84 ? 12.802 10.321 -25.854 1.00 52.88 84 GLU A C 1
ATOM 672 O O . GLU A 1 84 ? 11.796 9.861 -26.400 1.00 52.88 84 GLU A O 1
ATOM 677 N N . ARG A 1 85 ? 13.028 11.634 -25.797 1.00 51.62 85 ARG A N 1
ATOM 678 C CA . ARG A 1 85 ? 12.256 12.606 -26.566 1.00 51.62 85 ARG A CA 1
ATOM 679 C C . ARG A 1 85 ? 13.011 12.871 -27.858 1.00 51.62 85 ARG A C 1
ATOM 681 O O . ARG A 1 85 ? 14.091 13.453 -27.840 1.00 51.62 85 ARG A O 1
ATOM 688 N N . ALA A 1 86 ? 12.430 12.438 -28.971 1.00 59.16 86 ALA A N 1
ATOM 689 C CA . ALA A 1 86 ? 12.896 12.807 -30.296 1.00 59.16 86 ALA A CA 1
ATOM 690 C C . ALA A 1 86 ? 12.382 14.214 -30.632 1.00 59.16 86 ALA A C 1
ATOM 692 O O . ALA A 1 86 ? 11.173 14.442 -30.705 1.00 59.16 86 ALA A O 1
ATOM 693 N N . THR A 1 87 ? 13.294 15.157 -30.829 1.00 71.62 87 THR A N 1
ATOM 694 C CA . THR A 1 87 ? 12.995 16.496 -31.338 1.00 71.62 87 THR A CA 1
ATOM 695 C C . THR A 1 87 ? 13.374 16.525 -32.809 1.00 71.62 87 THR A C 1
ATOM 697 O O . THR A 1 87 ? 14.512 16.232 -33.158 1.00 71.62 87 THR A O 1
ATOM 700 N N . THR A 1 88 ? 12.412 16.833 -33.680 1.00 72.56 88 THR A N 1
ATOM 701 C CA . THR A 1 88 ? 12.673 16.998 -35.115 1.00 72.56 88 THR A CA 1
ATOM 702 C C . THR A 1 88 ? 12.798 18.481 -35.426 1.00 72.56 88 THR A C 1
ATOM 704 O O . THR A 1 88 ? 11.811 19.208 -35.334 1.00 72.56 88 THR A O 1
ATOM 707 N N . THR A 1 89 ? 13.991 18.923 -35.807 1.00 73.31 89 THR A N 1
ATOM 708 C CA . THR A 1 89 ? 14.255 20.301 -36.228 1.00 73.31 89 THR A CA 1
ATOM 709 C C . THR A 1 89 ? 14.459 20.322 -37.736 1.00 73.31 89 THR A C 1
ATOM 711 O O . THR A 1 89 ? 15.288 19.583 -38.262 1.00 73.31 89 THR A O 1
ATOM 714 N N . THR A 1 90 ? 13.703 21.160 -38.443 1.00 69.56 90 THR A N 1
ATOM 715 C CA . THR A 1 90 ? 13.897 21.369 -39.886 1.00 69.56 90 THR A CA 1
ATOM 716 C C . THR A 1 90 ? 14.902 22.499 -40.074 1.00 69.56 90 THR A C 1
ATOM 718 O O . THR A 1 90 ? 14.758 23.552 -39.450 1.00 69.56 90 THR A O 1
ATOM 721 N N . LEU A 1 91 ? 15.937 22.279 -40.882 1.00 73.19 91 LEU A N 1
ATOM 722 C CA . LEU A 1 91 ? 16.949 23.301 -41.148 1.00 73.19 91 LEU A CA 1
ATOM 723 C C . LEU A 1 91 ? 16.338 24.461 -41.965 1.00 73.19 91 LEU A C 1
ATOM 725 O O . LEU A 1 91 ? 15.676 24.196 -42.972 1.00 73.19 91 LEU A O 1
ATOM 729 N N . PRO A 1 92 ? 16.555 25.736 -41.583 1.00 65.31 92 PRO A N 1
ATOM 730 C CA . PRO A 1 92 ? 15.998 26.881 -42.302 1.00 65.31 92 PRO A CA 1
ATOM 731 C C . PRO A 1 92 ? 16.399 26.870 -43.783 1.00 65.31 92 PRO A C 1
ATOM 733 O O . PRO A 1 92 ? 17.583 26.816 -44.105 1.00 65.31 92 PRO A O 1
ATOM 736 N N . GLY A 1 93 ? 15.412 26.924 -44.682 1.00 73.25 93 GLY A N 1
ATOM 737 C CA . GLY A 1 93 ? 15.639 26.943 -46.132 1.00 73.25 93 GLY A CA 1
ATOM 738 C C . GLY A 1 93 ? 15.893 25.577 -46.784 1.00 73.25 93 GLY A C 1
ATOM 739 O O . GLY A 1 93 ? 16.245 25.542 -47.959 1.00 73.25 93 GLY A O 1
ATOM 740 N N . THR A 1 94 ? 15.710 24.460 -46.066 1.00 68.75 94 THR A N 1
ATOM 741 C CA . THR A 1 94 ? 15.823 23.100 -46.629 1.00 68.75 94 THR A CA 1
ATOM 742 C C . THR A 1 94 ? 14.733 22.173 -46.085 1.00 68.75 94 THR A C 1
ATOM 744 O O . THR A 1 94 ? 14.279 22.356 -44.960 1.00 68.75 94 THR A O 1
ATOM 747 N N . ASP A 1 95 ? 14.371 21.122 -46.825 1.00 75.62 95 ASP A N 1
ATOM 748 C CA . ASP A 1 95 ? 13.462 20.061 -46.345 1.00 75.62 95 ASP A CA 1
ATOM 749 C C . ASP A 1 95 ? 14.146 19.051 -45.398 1.00 75.62 95 ASP A C 1
ATOM 751 O O . ASP A 1 95 ? 13.548 18.062 -44.959 1.00 75.62 95 ASP A O 1
ATOM 755 N N . THR A 1 96 ? 15.418 19.282 -45.067 1.00 71.75 96 THR A N 1
ATOM 756 C CA . THR A 1 96 ? 16.223 18.389 -44.237 1.00 71.75 96 THR A CA 1
ATOM 757 C C . THR A 1 96 ? 15.772 18.456 -42.777 1.00 71.75 96 THR A C 1
ATOM 7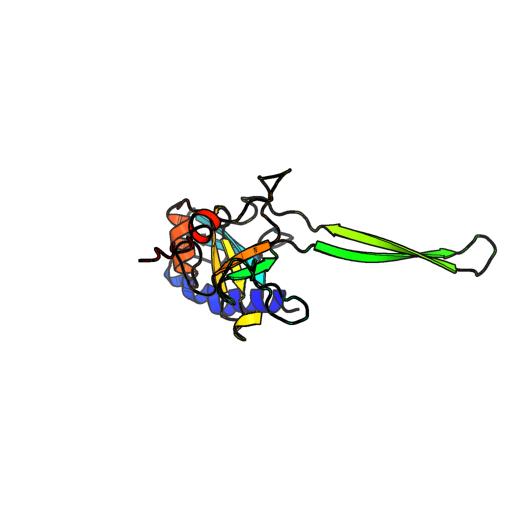59 O O . THR A 1 96 ? 15.887 19.488 -42.111 1.00 71.75 96 THR A O 1
ATOM 762 N N . LYS A 1 97 ? 15.290 17.320 -42.262 1.00 77.00 97 LYS A N 1
ATOM 763 C CA . LYS A 1 97 ? 14.882 17.126 -40.865 1.00 77.00 97 LYS A CA 1
ATOM 764 C C . LYS A 1 97 ? 16.009 16.476 -40.068 1.00 77.00 97 LYS A C 1
ATOM 766 O O . LYS A 1 97 ? 16.413 15.357 -40.369 1.00 77.00 97 LYS A O 1
ATOM 771 N N . ILE A 1 98 ? 16.476 17.150 -39.025 1.00 77.06 98 ILE A N 1
ATOM 772 C CA . ILE A 1 98 ? 17.401 16.596 -38.037 1.00 77.06 98 ILE A CA 1
ATOM 773 C C . ILE A 1 98 ? 16.569 16.063 -36.875 1.00 77.06 98 ILE A C 1
ATOM 775 O O . ILE A 1 98 ? 15.813 16.814 -36.261 1.00 77.06 98 ILE A O 1
ATOM 779 N N . VAL A 1 99 ? 16.698 14.771 -36.579 1.00 73.75 99 VAL A N 1
ATOM 780 C CA . VAL A 1 99 ? 16.074 14.149 -35.406 1.00 73.75 99 VAL A CA 1
ATOM 781 C C . VAL A 1 99 ? 17.130 14.014 -34.316 1.00 73.75 99 VAL A C 1
ATOM 783 O O . VAL A 1 99 ? 18.079 13.251 -34.470 1.00 73.75 99 VAL A O 1
ATOM 786 N N . THR A 1 100 ? 16.951 14.731 -33.211 1.00 72.31 100 THR A N 1
ATOM 787 C CA . THR A 1 100 ? 17.792 14.608 -32.016 1.00 72.31 100 THR A CA 1
ATOM 788 C C . THR A 1 100 ? 17.013 13.863 -30.942 1.00 72.31 100 THR A C 1
ATOM 790 O O . THR A 1 100 ? 15.932 14.297 -30.551 1.00 72.31 100 THR A O 1
ATOM 793 N N . THR A 1 101 ? 17.541 12.742 -30.459 1.00 63.22 101 THR A N 1
ATOM 794 C CA . THR A 1 101 ? 16.971 11.976 -29.342 1.00 63.22 101 THR A CA 1
ATOM 795 C C . THR A 1 101 ? 17.692 12.329 -28.050 1.00 63.22 101 THR A C 1
ATOM 797 O O . THR A 1 101 ? 18.878 12.041 -27.909 1.00 63.22 101 THR A O 1
ATOM 800 N N . GLU A 1 102 ? 16.975 12.919 -27.095 1.00 66.19 102 GLU A N 1
ATOM 801 C CA . GLU A 1 102 ? 17.499 13.169 -25.749 1.00 66.19 102 GLU A CA 1
ATOM 802 C C . GLU A 1 102 ? 16.780 12.294 -24.715 1.00 66.19 102 GLU A C 1
ATOM 804 O O . GLU A 1 102 ? 15.547 12.205 -24.742 1.00 66.19 102 GLU A O 1
ATOM 809 N N . PRO A 1 103 ? 17.500 11.658 -23.774 1.00 56.69 103 PRO A N 1
ATOM 810 C CA . PRO A 1 103 ? 16.874 10.927 -22.684 1.00 56.69 103 PRO A CA 1
ATOM 811 C C . PRO A 1 103 ? 16.138 11.906 -21.759 1.00 56.69 103 PRO A C 1
ATOM 813 O O . PRO A 1 103 ? 16.742 12.724 -21.071 1.00 56.69 103 PRO A O 1
ATOM 816 N N . VAL A 1 104 ? 14.814 11.799 -21.699 1.00 54.12 104 VAL A N 1
ATOM 817 C CA . VAL A 1 104 ? 13.965 12.550 -20.776 1.00 54.12 104 VAL A CA 1
ATOM 818 C C . VAL A 1 104 ? 13.512 11.628 -19.653 1.00 54.12 104 VAL A C 1
ATOM 820 O O . VAL A 1 104 ? 12.793 10.648 -19.856 1.00 54.12 104 VAL A O 1
ATOM 823 N N . THR A 1 105 ? 13.895 11.980 -18.428 1.00 55.81 105 THR A N 1
ATOM 824 C CA . THR A 1 105 ? 13.330 11.371 -17.223 1.00 55.81 105 THR A CA 1
ATOM 825 C C . THR A 1 105 ? 12.246 12.286 -16.669 1.00 55.81 105 THR A C 1
ATOM 827 O O . THR A 1 105 ? 12.546 13.269 -15.995 1.00 55.81 105 THR A O 1
ATOM 830 N N . VAL A 1 106 ? 10.976 11.965 -16.917 1.00 56.31 106 VAL A N 1
ATOM 831 C CA . VAL A 1 106 ? 9.857 12.636 -16.243 1.00 56.31 106 VAL A CA 1
ATOM 832 C C . VAL A 1 106 ? 9.606 11.905 -14.929 1.00 56.31 106 VAL A C 1
ATOM 834 O O . VAL A 1 106 ? 8.967 10.848 -14.883 1.00 56.31 106 VAL A O 1
ATOM 837 N N . LYS A 1 107 ? 10.130 12.450 -13.830 1.00 55.78 107 LYS A N 1
ATOM 838 C CA . LYS A 1 107 ? 9.719 12.008 -12.496 1.00 55.78 107 LYS A CA 1
ATOM 839 C C . LYS A 1 107 ? 8.293 12.512 -12.263 1.00 55.78 107 LYS A C 1
ATOM 841 O O . LYS A 1 107 ? 8.031 13.704 -12.379 1.00 55.78 107 LYS A O 1
ATOM 846 N N . THR A 1 108 ? 7.371 11.600 -11.958 1.00 68.94 108 THR A N 1
ATOM 847 C CA . THR A 1 108 ? 6.061 11.975 -11.394 1.00 68.94 108 THR A CA 1
ATOM 848 C C . THR A 1 108 ? 6.269 12.675 -10.043 1.00 68.94 108 THR A C 1
ATOM 850 O O . THR A 1 108 ? 7.371 12.596 -9.499 1.00 68.94 108 THR A O 1
ATOM 853 N N . ARG A 1 109 ? 5.277 13.390 -9.494 1.00 78.50 109 ARG A N 1
ATOM 854 C CA . ARG A 1 109 ? 5.426 14.063 -8.188 1.00 78.50 109 ARG A CA 1
ATOM 855 C C . ARG A 1 109 ? 5.862 13.039 -7.123 1.00 78.50 109 ARG A C 1
ATOM 857 O O . ARG A 1 109 ? 5.251 11.972 -7.052 1.00 78.50 109 ARG A O 1
ATOM 864 N N . PRO A 1 110 ? 6.936 13.292 -6.354 1.00 86.81 110 PRO A N 1
ATOM 865 C CA . PRO A 1 110 ? 7.350 12.364 -5.316 1.00 86.81 110 PRO A CA 1
ATOM 866 C C . PRO A 1 110 ? 6.346 12.338 -4.172 1.00 86.81 110 PRO A C 1
ATOM 868 O O . PRO A 1 110 ? 5.809 13.381 -3.811 1.00 86.81 110 PRO A O 1
ATOM 871 N N . TYR A 1 111 ? 6.112 11.143 -3.632 1.00 92.69 111 TYR A N 1
ATOM 872 C CA . TYR A 1 111 ? 5.259 10.979 -2.464 1.00 92.69 111 TYR A CA 1
ATOM 873 C C . TYR A 1 111 ? 6.036 11.279 -1.187 1.00 92.69 111 TYR A C 1
ATOM 875 O O . TYR A 1 111 ? 7.131 10.743 -0.982 1.00 92.69 111 TYR A O 1
ATOM 883 N N . SER A 1 112 ? 5.430 12.082 -0.327 1.00 94.56 112 SER A N 1
ATOM 884 C CA . SER A 1 112 ? 5.874 12.348 1.037 1.00 94.56 112 SER A CA 1
ATOM 885 C C . SER A 1 112 ? 5.089 11.501 2.033 1.00 94.56 112 SER A C 1
ATOM 887 O O . SER A 1 112 ? 3.957 11.080 1.773 1.00 94.56 112 SER A O 1
ATOM 889 N N . PHE A 1 113 ? 5.655 11.282 3.219 1.00 94.69 113 PHE A N 1
ATOM 890 C CA . PHE A 1 113 ? 4.856 10.766 4.330 1.00 94.69 113 PHE A CA 1
ATOM 891 C C . PHE A 1 113 ? 3.694 11.726 4.620 1.00 94.69 113 PHE A C 1
ATOM 893 O O . PHE A 1 113 ? 3.886 12.935 4.723 1.00 94.69 113 PHE A O 1
ATOM 900 N N . GLY A 1 114 ? 2.484 11.180 4.740 1.00 94.12 114 GLY A N 1
ATOM 901 C CA . GLY A 1 114 ? 1.268 11.966 4.938 1.00 94.12 114 GLY A CA 1
ATOM 902 C C . GLY A 1 114 ? 0.537 12.362 3.655 1.00 94.12 114 GLY A C 1
ATOM 903 O O . GLY A 1 114 ? -0.538 12.942 3.768 1.00 94.12 114 GLY A O 1
ATOM 904 N N . ASP A 1 115 ? 1.033 12.016 2.463 1.00 96.31 115 ASP A N 1
ATOM 905 C CA . ASP A 1 115 ? 0.243 12.123 1.225 1.00 96.31 115 ASP A CA 1
ATOM 906 C C . ASP A 1 115 ? -0.912 11.100 1.204 1.00 96.31 115 ASP A C 1
ATOM 908 O O . ASP A 1 115 ? -2.029 11.407 0.789 1.00 96.31 115 ASP A O 1
ATOM 912 N N . PHE A 1 116 ? -0.662 9.905 1.737 1.00 97.81 116 PHE A N 1
ATOM 913 C CA . PHE A 1 116 ? -1.640 8.850 1.993 1.00 97.81 116 PHE A CA 1
ATOM 914 C C . PHE A 1 116 ? -1.292 8.131 3.302 1.00 97.81 116 PHE A C 1
ATOM 916 O O . PHE A 1 116 ? -0.167 8.242 3.799 1.00 97.81 116 PHE A O 1
ATOM 923 N N . ASP A 1 117 ? -2.244 7.377 3.847 1.00 98.44 117 ASP A N 1
ATOM 924 C CA . ASP A 1 117 ? -2.152 6.748 5.167 1.00 98.44 117 ASP A CA 1
ATOM 925 C C . ASP A 1 117 ? -1.890 5.238 5.083 1.00 98.44 117 ASP A C 1
ATOM 927 O O . ASP A 1 117 ? -1.161 4.692 5.911 1.00 98.44 117 ASP A O 1
ATOM 931 N N . ILE A 1 118 ? -2.426 4.565 4.060 1.00 98.56 118 ILE A N 1
ATOM 932 C CA . ILE A 1 118 ? -2.244 3.126 3.809 1.00 98.56 118 ILE A CA 1
ATOM 933 C C . ILE A 1 118 ? -1.776 2.903 2.369 1.00 98.56 118 ILE A C 1
ATOM 935 O O . ILE A 1 118 ? -2.313 3.497 1.434 1.00 98.56 118 ILE A O 1
ATOM 939 N N . LEU A 1 119 ? -0.806 2.004 2.188 1.00 98.56 119 LEU A N 1
ATOM 940 C CA . LEU A 1 119 ? -0.439 1.469 0.878 1.00 98.56 119 LEU A CA 1
ATOM 941 C C . LEU A 1 119 ? -1.109 0.104 0.681 1.00 98.56 119 LEU A C 1
ATOM 943 O O . LEU A 1 119 ? -0.844 -0.827 1.441 1.00 98.56 119 LEU A O 1
ATOM 947 N N . ALA A 1 120 ? -1.940 -0.017 -0.353 1.00 98.50 120 ALA A N 1
ATOM 948 C CA . ALA A 1 120 ? -2.542 -1.270 -0.794 1.00 98.50 120 ALA A CA 1
ATOM 949 C C . ALA A 1 120 ? -1.824 -1.772 -2.054 1.00 98.50 120 ALA A C 1
ATOM 951 O O . ALA A 1 120 ? -1.912 -1.179 -3.130 1.00 98.50 120 ALA A O 1
ATOM 952 N N . VAL A 1 121 ? -1.093 -2.876 -1.934 1.00 98.12 121 VAL A N 1
ATOM 953 C CA . VAL A 1 121 ? -0.340 -3.475 -3.037 1.00 98.12 121 VAL A CA 1
ATOM 954 C C . VAL A 1 121 ? -1.117 -4.644 -3.609 1.00 98.12 121 VAL A C 1
ATOM 956 O O . VAL A 1 121 ? -1.284 -5.661 -2.944 1.00 98.12 121 VAL A O 1
ATOM 959 N N . ASN A 1 122 ? -1.551 -4.526 -4.857 1.00 98.06 122 ASN A N 1
ATOM 960 C CA . ASN A 1 122 ? -2.149 -5.628 -5.590 1.00 98.06 122 ASN A CA 1
ATOM 961 C C . ASN A 1 122 ? -1.066 -6.621 -6.048 1.00 98.06 122 ASN A C 1
ATOM 963 O O . ASN A 1 122 ? -0.125 -6.253 -6.762 1.00 98.06 122 ASN A O 1
ATOM 967 N N . MET A 1 123 ? -1.219 -7.879 -5.643 1.00 97.06 123 MET A N 1
ATOM 968 C CA . MET A 1 123 ? -0.251 -8.961 -5.834 1.00 97.06 123 MET A CA 1
ATOM 969 C C . MET A 1 123 ? -0.545 -9.838 -7.057 1.00 97.06 123 MET A C 1
ATOM 971 O O . MET A 1 123 ? 0.212 -10.786 -7.293 1.00 97.06 123 MET A O 1
ATOM 975 N N . HIS A 1 124 ? -1.561 -9.494 -7.868 1.00 96.88 124 HIS A N 1
ATOM 976 C CA . HIS A 1 124 ? -1.936 -10.209 -9.096 1.00 96.88 124 HIS A CA 1
ATOM 977 C C . HIS A 1 124 ? -0.743 -10.642 -9.961 1.00 96.88 124 HIS A C 1
ATOM 979 O O . HIS A 1 124 ? -0.762 -11.768 -10.448 1.00 96.88 124 HIS A O 1
ATOM 985 N N . PRO A 1 125 ? 0.309 -9.826 -10.190 1.00 95.25 125 PRO A N 1
ATOM 986 C CA . PRO A 1 125 ? 1.406 -10.257 -11.051 1.00 95.25 125 PRO A CA 1
ATOM 987 C C . PRO A 1 125 ? 2.124 -11.525 -10.563 1.00 95.25 125 PRO A C 1
ATOM 989 O O . PRO A 1 125 ? 2.581 -12.302 -11.395 1.00 95.25 125 PRO A O 1
ATOM 992 N N . SER A 1 126 ? 2.192 -11.753 -9.248 1.00 94.62 126 SER A N 1
ATOM 993 C CA . SER A 1 126 ? 2.742 -12.978 -8.650 1.00 94.62 126 SER A CA 1
ATOM 994 C C . SER A 1 126 ? 1.696 -14.039 -8.309 1.00 94.62 126 SER A C 1
ATOM 996 O O . SER A 1 126 ? 2.031 -15.218 -8.302 1.00 94.62 126 SER A O 1
ATOM 998 N N . SER A 1 127 ? 0.453 -13.645 -8.011 1.00 94.94 127 SER A N 1
ATOM 999 C CA . SER A 1 127 ? -0.595 -14.565 -7.544 1.00 94.94 127 SER A CA 1
ATOM 1000 C C . SER A 1 127 ? -1.554 -15.037 -8.639 1.00 94.94 127 SER A C 1
ATOM 1002 O O . SER A 1 127 ? -2.239 -16.034 -8.447 1.00 94.94 127 SER A O 1
ATOM 1004 N N . GLY A 1 128 ? -1.663 -14.307 -9.752 1.00 95.56 128 GLY A N 1
ATOM 1005 C CA . GLY A 1 128 ? -2.722 -14.481 -10.752 1.00 95.56 128 GLY A CA 1
ATOM 1006 C C . GLY A 1 128 ? -4.113 -14.018 -10.294 1.00 95.56 128 GLY A C 1
ATOM 1007 O O . GLY A 1 128 ? -5.072 -14.152 -11.046 1.00 95.56 128 GLY A O 1
ATOM 1008 N N . ASP A 1 129 ? -4.235 -13.454 -9.089 1.00 95.69 129 ASP A N 1
ATOM 1009 C CA . ASP A 1 129 ? -5.510 -13.079 -8.473 1.00 95.69 129 ASP A CA 1
ATOM 1010 C C . ASP A 1 129 ? -5.578 -11.573 -8.195 1.00 95.69 129 ASP A C 1
ATOM 1012 O O . ASP A 1 129 ? -4.777 -11.022 -7.434 1.00 95.69 129 ASP A O 1
ATOM 1016 N N . TRP A 1 130 ? -6.565 -10.910 -8.802 1.00 95.94 130 TRP A N 1
ATOM 1017 C CA . TRP A 1 130 ? -6.814 -9.479 -8.643 1.00 95.94 130 TRP A CA 1
ATOM 1018 C C . TRP A 1 130 ? -7.347 -9.096 -7.264 1.00 95.94 130 TRP A C 1
ATOM 1020 O O . TRP A 1 130 ? -7.207 -7.936 -6.893 1.00 95.94 130 TRP A O 1
ATOM 1030 N N . LYS A 1 131 ? -7.914 -10.028 -6.493 1.00 95.56 131 LYS A N 1
ATOM 1031 C CA . LYS A 1 131 ? -8.379 -9.773 -5.120 1.00 95.56 131 LYS A CA 1
ATOM 1032 C C . LYS A 1 131 ? -7.259 -9.907 -4.088 1.00 95.56 131 LYS A C 1
ATOM 1034 O O . LYS A 1 131 ? -7.451 -9.587 -2.917 1.00 95.56 131 LYS A O 1
ATOM 1039 N N . ASN A 1 132 ? -6.073 -10.340 -4.510 1.00 96.44 132 ASN A N 1
ATOM 1040 C CA . ASN A 1 132 ? -4.940 -10.546 -3.625 1.00 96.44 132 ASN A CA 1
ATOM 1041 C C . ASN A 1 132 ? -4.202 -9.223 -3.371 1.00 96.44 132 ASN A C 1
ATOM 1043 O O . ASN A 1 132 ? -3.482 -8.726 -4.240 1.00 96.44 132 ASN A O 1
ATOM 1047 N N . PHE A 1 133 ? -4.368 -8.659 -2.175 1.00 98.19 133 PHE A N 1
ATOM 1048 C CA . PHE A 1 133 ? -3.719 -7.415 -1.760 1.00 98.19 133 PHE A CA 1
ATOM 1049 C C . PHE A 1 133 ? -2.850 -7.602 -0.515 1.00 98.19 133 PHE A C 1
ATOM 1051 O O . PHE A 1 133 ? -3.088 -8.482 0.313 1.00 98.19 133 PHE A O 1
ATOM 1058 N N . ARG A 1 134 ? -1.837 -6.748 -0.371 1.00 97.81 134 ARG A N 1
ATOM 1059 C CA . ARG A 1 134 ? -1.068 -6.556 0.864 1.00 97.81 134 ARG A CA 1
ATOM 1060 C C . ARG A 1 134 ? -1.197 -5.114 1.326 1.00 97.81 134 ARG A C 1
ATOM 1062 O O . ARG A 1 134 ? -1.180 -4.200 0.507 1.00 97.81 134 ARG A O 1
ATOM 1069 N N . TYR A 1 135 ? -1.300 -4.923 2.630 1.00 98.44 135 TYR A N 1
ATOM 1070 C CA . TYR A 1 135 ? -1.581 -3.647 3.270 1.00 98.44 135 TYR A CA 1
ATOM 1071 C C . TYR A 1 135 ? -0.521 -3.320 4.308 1.00 98.44 135 TYR A C 1
ATOM 1073 O O . TYR A 1 135 ? -0.131 -4.183 5.095 1.00 98.44 135 TYR A O 1
ATOM 1081 N N . THR A 1 136 ? -0.102 -2.062 4.341 1.00 97.94 136 THR A N 1
ATOM 1082 C CA . THR A 1 136 ? 0.763 -1.513 5.388 1.00 97.94 136 THR A CA 1
ATOM 1083 C C . THR A 1 136 ? 0.447 -0.036 5.609 1.00 97.94 136 THR A C 1
ATOM 1085 O O . THR A 1 136 ? -0.144 0.614 4.739 1.00 97.94 136 THR A O 1
ATOM 1088 N N . LEU A 1 137 ? 0.855 0.509 6.756 1.00 98.12 137 LEU A N 1
ATOM 1089 C CA . LEU A 1 137 ? 0.752 1.944 7.005 1.00 98.12 137 LEU A CA 1
ATOM 1090 C C . LEU A 1 137 ? 1.852 2.691 6.246 1.00 98.12 137 LEU A C 1
ATOM 1092 O O . LEU A 1 137 ? 3.018 2.300 6.255 1.00 98.12 137 LEU A O 1
ATOM 1096 N N . SER A 1 138 ? 1.491 3.819 5.639 1.00 97.12 138 SER A N 1
ATOM 1097 C CA . SER A 1 138 ? 2.418 4.716 4.939 1.00 97.12 138 SER A CA 1
ATOM 1098 C C . SER A 1 138 ? 3.574 5.158 5.839 1.00 97.12 138 SER A C 1
ATOM 1100 O O . SER A 1 138 ? 4.728 5.172 5.421 1.00 97.12 138 SER A O 1
ATOM 1102 N N . SER A 1 139 ? 3.290 5.419 7.118 1.00 95.81 139 SER A N 1
ATOM 1103 C CA . SER A 1 139 ? 4.288 5.793 8.128 1.00 95.81 139 SER A CA 1
ATOM 1104 C C . SER A 1 139 ? 5.340 4.712 8.406 1.00 95.81 139 SER A C 1
ATOM 1106 O O . SER A 1 139 ? 6.381 5.020 8.985 1.00 95.81 139 SER A O 1
ATOM 1108 N N . TRP A 1 140 ? 5.097 3.459 8.006 1.00 95.88 140 TRP A N 1
ATOM 1109 C CA . TRP A 1 140 ? 6.026 2.340 8.197 1.00 95.88 140 TRP A CA 1
ATOM 1110 C C . TRP A 1 140 ? 6.918 2.094 6.978 1.00 95.88 140 TRP A C 1
ATOM 1112 O O . TRP A 1 140 ? 7.874 1.314 7.062 1.00 95.88 140 TRP A O 1
ATOM 1122 N N . LEU A 1 141 ? 6.623 2.753 5.853 1.00 94.94 141 LEU A N 1
ATOM 1123 C CA . LEU A 1 141 ? 7.383 2.632 4.617 1.00 94.94 141 LEU A CA 1
ATOM 1124 C C . LEU A 1 141 ? 8.819 3.136 4.789 1.00 94.94 141 LEU A C 1
ATOM 1126 O O . LEU A 1 141 ? 9.176 3.900 5.695 1.00 94.94 141 LEU A O 1
ATOM 1130 N N . LEU A 1 142 ? 9.676 2.683 3.883 1.00 92.44 142 LEU A N 1
ATOM 1131 C CA . LEU A 1 142 ? 11.066 3.097 3.852 1.00 92.44 142 LEU A CA 1
ATOM 1132 C C . LEU A 1 142 ? 11.166 4.533 3.347 1.00 92.44 142 LEU A C 1
ATOM 1134 O O . LEU A 1 142 ? 10.567 4.847 2.315 1.00 92.44 142 LEU A O 1
ATOM 1138 N N . PRO A 1 143 ? 11.920 5.396 4.041 1.00 92.25 143 PRO A N 1
ATOM 1139 C CA . PRO A 1 143 ? 12.206 6.726 3.547 1.00 92.25 143 PRO A CA 1
ATOM 1140 C C . PRO A 1 143 ? 13.192 6.608 2.388 1.00 92.25 143 PRO A C 1
ATOM 1142 O O . PRO A 1 143 ? 14.015 5.684 2.345 1.00 92.25 143 PRO A O 1
ATOM 1145 N N . ARG A 1 144 ? 13.144 7.571 1.476 1.00 86.94 144 ARG A N 1
ATOM 1146 C CA . ARG A 1 144 ? 14.182 7.730 0.468 1.00 86.94 144 ARG A CA 1
ATOM 1147 C C . ARG A 1 144 ? 15.515 7.956 1.180 1.00 86.94 144 ARG A C 1
ATOM 1149 O O . ARG A 1 144 ? 15.607 8.733 2.133 1.00 86.94 144 ARG A O 1
ATOM 1156 N N . ARG A 1 145 ? 16.549 7.233 0.750 1.00 79.56 145 ARG A N 1
ATOM 1157 C CA . ARG A 1 145 ? 17.919 7.511 1.211 1.00 79.56 145 ARG A CA 1
ATOM 1158 C C . ARG A 1 145 ? 18.351 8.878 0.669 1.00 79.56 145 ARG A C 1
ATOM 1160 O O . ARG A 1 145 ? 17.861 9.259 -0.386 1.00 79.56 145 ARG A O 1
ATOM 1167 N N . ASP A 1 146 ? 19.202 9.582 1.419 1.00 66.31 146 ASP A N 1
ATOM 1168 C CA . ASP A 1 146 ? 19.832 10.887 1.115 1.00 66.31 146 ASP A CA 1
ATOM 1169 C C . ASP A 1 146 ? 19.650 11.363 -0.351 1.00 66.31 146 ASP A C 1
ATOM 1171 O O . ASP A 1 146 ? 20.031 10.625 -1.271 1.00 66.31 146 ASP A O 1
ATOM 1175 N N . PRO A 1 147 ? 19.039 12.544 -0.603 1.00 73.12 147 PRO A N 1
ATOM 1176 C CA . PRO A 1 147 ? 19.017 13.715 0.293 1.00 73.12 147 PRO A CA 1
ATOM 1177 C C . PRO A 1 147 ? 17.711 14.049 1.012 1.00 73.12 147 PRO A C 1
ATOM 1179 O O . PRO A 1 147 ? 17.709 14.968 1.824 1.00 73.12 147 PRO A O 1
ATOM 1182 N N . ASP A 1 148 ? 16.608 13.343 0.760 1.00 84.94 148 ASP A N 1
ATOM 1183 C CA . ASP A 1 148 ? 15.303 13.757 1.296 1.00 84.94 148 ASP A CA 1
ATOM 1184 C C . ASP A 1 148 ? 14.559 12.614 2.009 1.00 84.94 148 ASP A C 1
ATOM 1186 O O . ASP A 1 148 ? 13.768 11.899 1.384 1.00 84.94 148 ASP A O 1
ATOM 1190 N N . PRO A 1 149 ? 14.790 12.425 3.322 1.00 86.00 149 PRO A N 1
ATOM 1191 C CA . PRO A 1 149 ? 14.136 11.378 4.099 1.00 86.00 149 PRO A CA 1
ATOM 1192 C C . PRO A 1 149 ? 12.653 11.661 4.389 1.00 86.00 149 PRO A C 1
ATOM 1194 O O . PRO A 1 149 ? 11.983 10.785 4.938 1.00 86.00 149 PRO A O 1
ATOM 1197 N N . ALA A 1 150 ? 12.128 12.848 4.047 1.00 89.94 150 ALA A N 1
ATOM 1198 C CA . ALA A 1 150 ? 10.694 13.132 4.132 1.00 89.94 150 ALA A CA 1
ATOM 1199 C C . ALA A 1 150 ? 9.907 12.472 2.985 1.00 89.94 150 ALA A C 1
ATOM 1201 O O . ALA A 1 150 ? 8.684 12.318 3.073 1.00 89.94 150 ALA A O 1
ATOM 1202 N N . LEU A 1 151 ? 10.607 12.044 1.931 1.00 92.31 151 LEU A N 1
ATOM 1203 C CA . LEU A 1 151 ? 10.033 11.309 0.813 1.00 92.31 151 LEU A CA 1
ATOM 1204 C C . LEU A 1 151 ? 10.021 9.808 1.071 1.00 92.31 151 LEU A C 1
ATOM 1206 O O . LEU A 1 151 ? 10.896 9.240 1.726 1.00 92.31 151 LEU A O 1
ATOM 1210 N N . ILE A 1 152 ? 9.050 9.147 0.458 1.00 93.62 152 ILE A N 1
ATOM 1211 C CA . ILE A 1 152 ? 8.939 7.695 0.438 1.00 93.62 152 ILE A CA 1
ATOM 1212 C C . ILE A 1 152 ? 9.910 7.134 -0.618 1.00 93.62 152 ILE A C 1
ATOM 1214 O O . ILE A 1 152 ? 10.034 7.655 -1.737 1.00 93.62 152 ILE A O 1
ATOM 1218 N N . GLU A 1 153 ? 10.621 6.059 -0.266 1.00 92.25 153 GLU A N 1
ATOM 1219 C CA . GLU A 1 153 ? 11.484 5.330 -1.199 1.00 92.25 153 GLU A CA 1
ATOM 1220 C C . GLU A 1 153 ? 10.650 4.768 -2.356 1.00 92.25 153 GLU A C 1
ATOM 1222 O O . GLU A 1 153 ? 9.539 4.264 -2.165 1.00 92.25 153 GLU A O 1
ATOM 1227 N N . ILE A 1 154 ? 11.194 4.854 -3.570 1.00 91.19 154 ILE A N 1
ATOM 1228 C CA . ILE A 1 154 ? 10.488 4.500 -4.805 1.00 91.19 154 ILE A CA 1
ATOM 1229 C C . ILE A 1 154 ? 10.131 3.015 -4.804 1.00 91.19 154 ILE A C 1
ATOM 1231 O O . ILE A 1 154 ? 9.020 2.646 -5.188 1.00 91.19 154 ILE A O 1
ATOM 1235 N N . PHE A 1 155 ? 11.065 2.174 -4.358 1.00 92.00 155 PHE A N 1
ATOM 1236 C CA . PHE A 1 155 ? 10.886 0.733 -4.268 1.00 92.00 155 PHE A CA 1
ATOM 1237 C C . PHE A 1 155 ? 10.748 0.292 -2.816 1.00 92.00 155 PHE A C 1
ATOM 1239 O O . PHE A 1 155 ? 11.705 0.337 -2.044 1.00 92.00 155 PHE A O 1
ATOM 1246 N N . GLN A 1 156 ? 9.560 -0.199 -2.476 1.00 93.81 156 GLN A N 1
ATOM 1247 C CA . GLN A 1 156 ? 9.266 -0.752 -1.159 1.00 93.81 156 GLN A CA 1
ATOM 1248 C C . GLN A 1 156 ? 9.255 -2.285 -1.235 1.00 93.81 156 GLN A C 1
ATOM 1250 O O . GLN A 1 156 ? 8.719 -2.838 -2.207 1.00 93.81 156 GLN A O 1
ATOM 1255 N N . PRO A 1 157 ? 9.838 -2.988 -0.249 1.00 93.69 157 PRO A N 1
ATOM 1256 C CA . PRO A 1 157 ? 9.683 -4.429 -0.136 1.00 93.69 157 PRO A CA 1
ATOM 1257 C C . PRO A 1 157 ? 8.266 -4.764 0.327 1.00 93.69 157 PRO A C 1
ATOM 1259 O O . PRO A 1 157 ? 7.735 -4.125 1.233 1.00 93.69 157 PRO A O 1
ATOM 1262 N N . VAL A 1 158 ? 7.680 -5.795 -0.271 1.00 94.19 158 VAL A N 1
ATOM 1263 C CA . VAL A 1 158 ? 6.342 -6.296 0.050 1.00 94.19 158 VAL A CA 1
ATOM 1264 C C . VAL A 1 158 ? 6.451 -7.764 0.413 1.00 94.19 158 VAL A C 1
ATOM 1266 O O . VAL A 1 158 ? 6.944 -8.565 -0.390 1.00 94.19 158 VAL A O 1
ATOM 1269 N N . SER A 1 159 ? 5.996 -8.108 1.613 1.00 91.38 159 SER A N 1
ATOM 1270 C CA . SER A 1 159 ? 5.983 -9.489 2.083 1.00 91.38 159 SER A CA 1
ATOM 1271 C C . SER A 1 159 ? 4.941 -10.311 1.331 1.00 91.38 159 SER A C 1
ATOM 1273 O O . SER A 1 159 ? 3.823 -9.853 1.081 1.00 91.38 159 SER A O 1
ATOM 1275 N N . VAL A 1 160 ? 5.310 -11.528 0.929 1.00 87.88 160 VAL A N 1
ATOM 1276 C CA . VAL A 1 160 ? 4.357 -12.445 0.282 1.00 87.88 160 VAL A CA 1
ATOM 1277 C C . VAL A 1 160 ? 3.342 -12.974 1.277 1.00 87.88 160 VAL A C 1
ATOM 1279 O O . VAL A 1 160 ? 2.177 -13.133 0.923 1.00 87.88 160 VAL A O 1
ATOM 1282 N N . LEU A 1 161 ? 3.755 -13.214 2.514 1.00 88.94 161 LEU A N 1
ATOM 1283 C CA . LEU A 1 161 ? 2.877 -13.660 3.588 1.00 88.94 161 LEU A CA 1
ATOM 1284 C C . LEU A 1 161 ? 2.634 -12.498 4.558 1.00 88.94 161 LEU A C 1
ATOM 1286 O O . LEU A 1 161 ? 3.491 -11.622 4.660 1.00 88.94 161 LEU A O 1
ATOM 1290 N N . PRO A 1 162 ? 1.489 -12.462 5.254 1.00 91.12 162 PRO A N 1
ATOM 1291 C CA . PRO A 1 162 ? 1.295 -11.528 6.353 1.00 91.12 162 PRO A CA 1
ATOM 1292 C C . PRO A 1 162 ? 2.385 -11.674 7.422 1.00 91.12 162 PRO A C 1
ATOM 1294 O O . PRO A 1 162 ? 2.800 -12.785 7.751 1.00 91.12 162 PRO A O 1
ATOM 1297 N N . ASP A 1 163 ? 2.813 -10.548 7.974 1.00 90.31 163 ASP A N 1
ATOM 1298 C CA . ASP A 1 163 ? 3.758 -10.420 9.076 1.00 90.31 163 ASP A CA 1
ATOM 1299 C C . ASP A 1 163 ? 3.370 -9.216 9.960 1.00 90.31 163 ASP A C 1
ATOM 1301 O O . ASP A 1 163 ? 2.234 -8.733 9.930 1.00 90.31 163 ASP A O 1
ATOM 1305 N N . GLU A 1 164 ? 4.281 -8.752 10.810 1.00 89.81 164 GLU A N 1
ATOM 1306 C CA . GLU A 1 164 ? 4.017 -7.666 11.761 1.00 89.81 164 GLU A CA 1
ATOM 1307 C C . GLU A 1 164 ? 3.890 -6.280 11.094 1.00 89.81 164 GLU A C 1
ATOM 1309 O O . GLU A 1 164 ? 3.354 -5.352 11.710 1.00 89.81 164 GLU A O 1
ATOM 1314 N N . VAL A 1 165 ? 4.331 -6.134 9.836 1.00 92.81 165 VAL A N 1
ATOM 1315 C CA . VAL A 1 165 ? 4.314 -4.868 9.082 1.00 92.81 165 VAL A CA 1
ATOM 1316 C C . VAL A 1 165 ? 3.465 -4.921 7.809 1.00 92.81 165 VAL A C 1
ATOM 1318 O O . VAL A 1 165 ? 3.064 -3.869 7.306 1.00 92.81 165 VAL A O 1
ATOM 1321 N N . TRP A 1 166 ? 3.145 -6.111 7.305 1.00 95.31 166 TRP A N 1
ATOM 1322 C CA . TRP A 1 166 ? 2.275 -6.358 6.157 1.00 95.31 166 TRP A CA 1
ATOM 1323 C C . TRP A 1 166 ? 1.126 -7.287 6.535 1.00 95.31 166 TRP A C 1
ATOM 1325 O O . TRP A 1 166 ? 1.330 -8.359 7.083 1.00 95.31 166 TRP A O 1
ATOM 1335 N N . THR A 1 167 ? -0.102 -6.938 6.167 1.00 96.81 167 THR A N 1
ATOM 1336 C CA . THR A 1 167 ? -1.263 -7.831 6.312 1.00 96.81 167 THR A CA 1
ATOM 1337 C C . THR A 1 167 ? -1.955 -8.037 4.971 1.00 96.81 167 THR A C 1
ATOM 1339 O O . THR A 1 167 ? -1.824 -7.214 4.072 1.00 96.81 167 THR A O 1
ATOM 1342 N N . ASP A 1 168 ? -2.686 -9.132 4.804 1.00 97.06 168 ASP A N 1
ATOM 1343 C CA . ASP A 1 168 ? -3.587 -9.382 3.673 1.00 97.06 168 ASP A CA 1
ATOM 1344 C C . ASP A 1 168 ? -5.052 -9.027 3.992 1.00 97.06 168 ASP A C 1
ATOM 1346 O O . ASP A 1 168 ? -5.928 -9.178 3.143 1.00 97.06 168 ASP A O 1
ATOM 1350 N N . ASN A 1 169 ? -5.317 -8.484 5.184 1.00 96.75 169 ASN A N 1
ATOM 1351 C CA . ASN A 1 169 ? -6.642 -8.085 5.634 1.00 96.75 169 ASN A CA 1
ATOM 1352 C C . ASN A 1 169 ? -6.710 -6.570 5.887 1.00 96.75 169 ASN A C 1
ATOM 1354 O O . ASN A 1 169 ? -6.120 -6.047 6.837 1.00 96.75 169 ASN A O 1
ATOM 1358 N N . LEU A 1 170 ? -7.487 -5.855 5.067 1.00 97.69 170 LEU A N 1
ATOM 1359 C CA . LEU A 1 170 ? -7.647 -4.402 5.181 1.00 97.69 170 LEU A CA 1
ATOM 1360 C C . LEU A 1 170 ? -8.168 -3.971 6.563 1.00 97.69 170 LEU A C 1
ATOM 1362 O O . LEU A 1 170 ? -7.692 -2.976 7.104 1.00 97.69 170 LEU A O 1
ATOM 1366 N N . ALA A 1 171 ? -9.085 -4.728 7.176 1.00 96.69 171 ALA A N 1
ATOM 1367 C CA . ALA A 1 171 ? -9.612 -4.406 8.503 1.00 96.69 171 ALA A CA 1
ATOM 1368 C C . ALA A 1 171 ? -8.523 -4.459 9.587 1.00 96.69 171 ALA A C 1
ATOM 1370 O O . ALA A 1 171 ? -8.541 -3.661 10.523 1.00 96.69 171 ALA A O 1
ATOM 1371 N N . VAL A 1 172 ? -7.545 -5.363 9.458 1.00 96.75 172 VAL A N 1
ATOM 1372 C CA . VAL A 1 172 ? -6.389 -5.424 10.368 1.00 96.75 172 VAL A CA 1
ATOM 1373 C C . VAL A 1 172 ? -5.514 -4.181 10.205 1.00 96.75 172 VAL A C 1
ATOM 1375 O O . VAL A 1 172 ? -5.130 -3.571 11.203 1.00 96.75 172 VAL A O 1
ATOM 1378 N N . CYS A 1 173 ? -5.255 -3.758 8.966 1.00 97.75 173 CYS A N 1
ATOM 1379 C CA . CYS A 1 173 ? -4.462 -2.558 8.696 1.00 97.75 173 CYS A CA 1
ATOM 1380 C C . CYS A 1 173 ? -5.157 -1.282 9.205 1.00 97.75 173 CYS A C 1
ATOM 1382 O O . CYS A 1 173 ? -4.525 -0.430 9.828 1.00 97.75 173 CYS A O 1
ATOM 1384 N N . LEU A 1 174 ? -6.479 -1.184 9.032 1.00 97.81 174 LEU A N 1
ATOM 1385 C CA . LEU A 1 174 ? -7.284 -0.089 9.581 1.00 97.81 174 LEU A CA 1
ATOM 1386 C C . LEU A 1 174 ? -7.215 -0.047 11.113 1.00 97.81 174 LEU A C 1
ATOM 1388 O O . LEU A 1 174 ? -7.033 1.028 11.676 1.00 97.81 174 LEU A O 1
ATOM 1392 N N . LYS A 1 175 ? -7.244 -1.201 11.795 1.00 96.69 175 LYS A N 1
ATOM 1393 C CA . LYS A 1 175 ? -7.031 -1.259 13.253 1.00 96.69 175 LYS A CA 1
ATOM 1394 C C . LYS A 1 175 ? -5.639 -0.773 13.662 1.00 96.69 175 LYS A C 1
ATOM 1396 O O . LYS A 1 175 ? -5.498 -0.144 14.708 1.00 96.69 175 LYS A O 1
ATOM 1401 N N . TRP A 1 176 ? -4.597 -1.047 12.869 1.00 97.06 176 TRP A N 1
ATOM 1402 C CA . TRP A 1 176 ? -3.260 -0.497 13.131 1.00 97.06 176 TRP A CA 1
ATOM 1403 C C . TRP A 1 176 ? -3.240 1.028 13.023 1.00 97.06 176 TRP A C 1
ATOM 1405 O O . TRP A 1 176 ? -2.614 1.677 13.864 1.00 97.06 176 TRP A O 1
ATOM 1415 N N . PHE A 1 177 ? -3.939 1.581 12.027 1.00 97.31 177 PHE A N 1
ATOM 1416 C CA . PHE A 1 177 ? -4.099 3.022 11.853 1.00 97.31 177 PHE A CA 1
ATOM 1417 C C . PHE A 1 177 ? -4.856 3.652 13.030 1.00 97.31 177 PHE A C 1
ATOM 1419 O O . PHE A 1 177 ? -4.353 4.593 13.637 1.00 97.31 177 PHE A O 1
ATOM 1426 N N . GLU A 1 178 ? -6.017 3.098 13.403 1.00 95.81 178 GLU A N 1
ATOM 1427 C CA . GLU A 1 178 ? -6.833 3.573 14.535 1.00 95.81 178 GLU A CA 1
ATOM 1428 C C . GLU A 1 178 ? -6.039 3.589 15.848 1.00 95.81 178 GLU A C 1
ATOM 1430 O O . GLU A 1 178 ? -6.147 4.526 16.634 1.00 95.81 178 GLU A O 1
ATOM 1435 N N . ALA A 1 179 ? -5.207 2.570 16.072 1.00 95.62 179 ALA A N 1
ATOM 1436 C CA . ALA A 1 179 ? -4.374 2.454 17.264 1.00 95.62 179 ALA A CA 1
ATOM 1437 C C . ALA A 1 179 ? -3.114 3.344 17.241 1.00 95.62 179 ALA A C 1
ATOM 1439 O O . ALA A 1 179 ? -2.361 3.344 18.215 1.00 95.62 179 ALA A O 1
ATOM 1440 N N . GLY A 1 180 ? -2.832 4.056 16.142 1.00 93.12 180 GLY A N 1
ATOM 1441 C CA . GLY A 1 180 ? -1.634 4.891 16.009 1.00 93.12 180 GLY A CA 1
ATOM 1442 C C . GLY A 1 180 ? -0.323 4.107 16.147 1.00 93.12 180 GLY A C 1
ATOM 1443 O O . GLY A 1 180 ? 0.667 4.635 16.664 1.00 93.12 180 GLY A O 1
ATOM 1444 N N . LYS A 1 181 ? -0.309 2.831 15.734 1.00 90.00 181 LYS A N 1
ATOM 1445 C CA . LYS A 1 181 ? 0.852 1.949 15.905 1.00 90.00 181 LYS A CA 1
ATOM 1446 C C . LYS A 1 181 ? 2.091 2.497 15.187 1.00 90.00 181 LYS A C 1
ATOM 1448 O O . LYS A 1 181 ? 2.031 2.947 14.041 1.00 90.00 181 LYS A O 1
ATOM 1453 N N . LYS A 1 182 ? 3.247 2.373 15.841 1.00 86.94 182 LYS A N 1
ATOM 1454 C CA . LYS A 1 182 ? 4.552 2.757 15.291 1.00 86.94 182 LYS A CA 1
ATOM 1455 C C . LYS A 1 182 ? 5.371 1.504 14.990 1.00 86.94 182 LYS A C 1
ATOM 1457 O O . LYS A 1 182 ? 5.754 0.802 15.917 1.00 86.94 182 LYS A O 1
ATOM 1462 N N . ASN A 1 183 ? 5.634 1.246 13.712 1.00 87.44 183 ASN A N 1
ATOM 1463 C CA . ASN A 1 183 ? 6.558 0.212 13.248 1.00 87.44 183 ASN A CA 1
ATOM 1464 C C . ASN A 1 183 ? 7.318 0.716 12.000 1.00 87.44 183 ASN A C 1
ATOM 1466 O O . ASN A 1 183 ? 7.115 1.853 11.561 1.00 87.44 183 ASN A O 1
ATOM 1470 N N . ARG A 1 184 ? 8.226 -0.088 11.439 1.00 84.12 184 ARG A N 1
ATOM 1471 C CA . ARG A 1 184 ? 8.931 0.201 10.190 1.00 84.12 184 ARG A CA 1
ATOM 1472 C C . ARG A 1 184 ? 9.286 -1.084 9.458 1.00 84.12 184 ARG A C 1
ATOM 1474 O O . ARG A 1 184 ? 9.889 -1.979 10.036 1.00 84.12 184 ARG A O 1
ATOM 1481 N N . ILE A 1 185 ? 9.046 -1.116 8.151 1.00 80.94 185 ILE A N 1
ATOM 1482 C CA . ILE A 1 185 ? 9.221 -2.312 7.313 1.00 80.94 185 ILE A CA 1
ATOM 1483 C C . ILE A 1 185 ? 10.648 -2.887 7.336 1.00 80.94 185 ILE A C 1
ATOM 1485 O O . ILE A 1 185 ? 10.826 -4.088 7.181 1.00 80.94 185 ILE A O 1
ATOM 1489 N N . LEU A 1 186 ? 11.681 -2.076 7.583 1.00 67.69 186 LEU A N 1
ATOM 1490 C CA . LEU A 1 186 ? 13.052 -2.580 7.736 1.00 67.69 186 LEU A CA 1
ATOM 1491 C C . LEU A 1 186 ? 13.479 -2.848 9.189 1.00 67.69 186 LEU A C 1
ATOM 1493 O O . LEU A 1 186 ? 14.542 -3.422 9.368 1.00 67.69 186 LEU A O 1
ATOM 1497 N N . ALA A 1 187 ? 12.705 -2.525 10.230 1.00 51.47 187 ALA A N 1
ATOM 1498 C CA . ALA A 1 187 ? 13.092 -2.917 11.594 1.00 51.47 187 ALA A CA 1
ATOM 1499 C C . ALA A 1 187 ? 13.147 -4.456 11.748 1.00 51.47 187 ALA A C 1
ATOM 1501 O O . ALA A 1 187 ? 14.031 -4.985 12.422 1.00 51.47 187 ALA A O 1
ATOM 1502 N N . GLU A 1 188 ? 12.295 -5.173 11.009 1.00 49.41 188 GLU A N 1
ATOM 1503 C CA . GLU A 1 188 ? 12.131 -6.629 11.109 1.00 49.41 188 GLU A CA 1
ATOM 1504 C C . GLU A 1 188 ? 12.604 -7.389 9.859 1.00 49.41 188 GLU A C 1
ATOM 1506 O O . GLU A 1 188 ? 13.145 -8.490 9.966 1.00 49.41 188 GLU A O 1
ATOM 1511 N N . VAL A 1 189 ? 12.553 -6.778 8.668 1.00 50.19 189 VAL A N 1
ATOM 1512 C CA . VAL A 1 189 ? 13.119 -7.368 7.437 1.00 50.19 189 VAL A CA 1
ATOM 1513 C C . VAL A 1 189 ? 14.664 -7.344 7.437 1.00 50.19 189 VAL A C 1
ATOM 1515 O O . VAL A 1 189 ? 15.304 -8.064 6.670 1.00 50.19 189 VAL A O 1
ATOM 1518 N N . LEU A 1 190 ? 15.302 -6.574 8.331 1.00 50.53 190 LEU A N 1
ATOM 1519 C CA . LEU A 1 190 ? 16.762 -6.578 8.530 1.00 50.53 190 LEU A CA 1
ATOM 1520 C C . LEU A 1 190 ? 17.277 -7.753 9.387 1.00 50.53 190 LEU A C 1
ATOM 1522 O O . LEU A 1 190 ? 18.488 -7.961 9.449 1.00 50.53 190 LEU A O 1
ATOM 1526 N N . HIS A 1 191 ? 16.394 -8.539 10.020 1.00 43.97 191 HIS A N 1
ATOM 1527 C CA . HIS A 1 191 ? 16.768 -9.568 10.999 1.00 43.97 191 HIS A CA 1
ATOM 1528 C C . HIS A 1 191 ? 16.397 -11.007 10.610 1.00 43.97 191 HIS A C 1
ATOM 1530 O O . HIS A 1 191 ? 16.293 -11.870 11.482 1.00 43.97 191 HIS A O 1
ATOM 1536 N N . GLN A 1 192 ? 16.427 -11.356 9.318 1.00 43.12 192 GLN A N 1
ATOM 1537 C CA . GLN A 1 192 ? 17.005 -12.668 8.989 1.00 43.12 192 GLN A CA 1
ATOM 1538 C C . GLN A 1 192 ? 18.508 -12.600 9.293 1.00 43.12 192 GLN A C 1
ATOM 1540 O O . GLN A 1 192 ? 19.349 -12.538 8.397 1.00 43.12 192 GLN A O 1
ATOM 1545 N N . LYS A 1 193 ? 18.857 -12.580 10.591 1.00 36.12 193 LYS A N 1
ATOM 1546 C CA . LYS A 1 193 ? 20.196 -12.935 11.048 1.00 36.12 193 LYS A CA 1
ATOM 1547 C C . LYS A 1 193 ? 20.531 -14.227 10.311 1.00 36.12 193 LYS A C 1
ATOM 1549 O O . LYS A 1 193 ? 19.785 -15.201 10.414 1.00 36.12 193 LYS A O 1
ATOM 1554 N N . LYS A 1 194 ? 21.651 -14.252 9.581 1.00 39.38 194 LYS A N 1
ATOM 1555 C CA . LYS A 1 194 ? 22.364 -15.512 9.364 1.00 39.38 194 LYS A CA 1
ATOM 1556 C C . LYS A 1 194 ? 22.389 -16.179 10.735 1.00 39.38 194 LYS A C 1
ATOM 1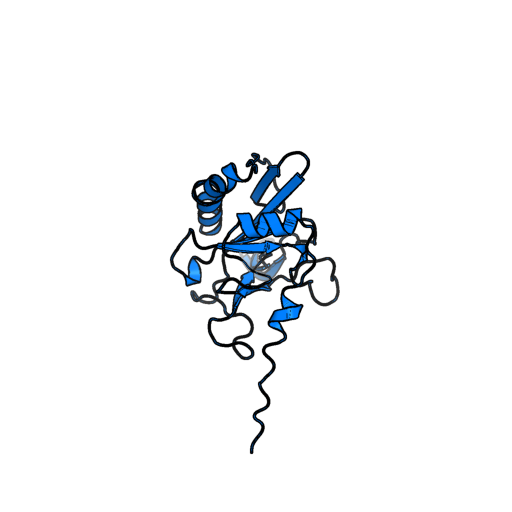558 O O . LYS A 1 194 ? 23.017 -15.636 11.645 1.00 39.38 194 LYS A O 1
ATOM 1563 N N . ALA A 1 195 ? 21.685 -17.297 10.904 1.00 39.94 195 ALA A N 1
ATOM 1564 C CA . ALA A 1 195 ? 22.036 -18.207 11.974 1.00 39.94 195 ALA A CA 1
ATOM 1565 C C . ALA A 1 195 ? 23.541 -18.420 11.800 1.00 39.94 195 ALA A C 1
ATOM 1567 O O . ALA A 1 195 ? 23.986 -18.835 10.722 1.00 39.94 195 ALA A O 1
ATOM 1568 N N . LYS A 1 196 ? 24.336 -17.989 12.786 1.00 39.34 196 LYS A N 1
ATOM 1569 C CA . LYS A 1 196 ? 25.731 -18.400 12.843 1.00 39.34 196 LYS A CA 1
ATOM 1570 C C . LYS A 1 196 ? 25.669 -19.921 12.775 1.00 39.34 196 LYS A C 1
ATOM 1572 O O . LYS A 1 196 ? 25.007 -20.547 13.596 1.00 39.34 196 LYS A O 1
ATOM 1577 N N . LYS A 1 197 ? 26.257 -20.498 11.727 1.00 39.69 197 LYS A N 1
ATOM 1578 C CA . LYS A 1 197 ? 26.655 -21.897 11.784 1.00 39.69 197 LYS A CA 1
ATOM 1579 C C . LYS A 1 197 ? 27.721 -21.933 12.865 1.00 39.69 197 LYS A C 1
ATOM 1581 O O . LYS A 1 197 ? 28.874 -21.613 12.586 1.00 39.69 197 LYS A O 1
ATOM 1586 N N . ASP A 1 198 ? 27.305 -22.226 14.086 1.00 37.06 198 ASP A N 1
ATOM 1587 C CA . ASP A 1 198 ? 28.224 -22.721 15.088 1.00 37.06 198 ASP A CA 1
ATOM 1588 C C . ASP A 1 198 ? 28.636 -24.101 14.575 1.00 37.06 198 ASP A C 1
ATOM 1590 O O . ASP A 1 198 ? 27.843 -25.041 14.528 1.00 37.06 198 ASP A O 1
ATOM 1594 N N . PHE A 1 199 ? 29.843 -24.155 14.016 1.00 38.88 199 PHE A N 1
ATOM 1595 C CA . PHE A 1 199 ? 30.540 -25.409 13.803 1.00 38.88 199 PHE A CA 1
ATOM 1596 C C . PHE A 1 199 ? 30.907 -25.927 15.193 1.00 38.88 199 PHE A C 1
ATOM 1598 O O . PHE A 1 199 ? 31.743 -25.329 15.872 1.00 38.88 199 PHE A O 1
ATOM 1605 N N . LEU A 1 200 ? 30.229 -26.994 15.602 1.00 39.84 200 LEU A N 1
ATOM 1606 C CA . LEU A 1 200 ? 30.731 -27.974 16.556 1.00 39.84 200 LEU A CA 1
ATOM 1607 C C . LEU A 1 200 ? 31.203 -29.183 15.752 1.00 39.84 200 LEU A C 1
ATOM 1609 O O . LEU A 1 200 ? 30.473 -29.560 14.803 1.00 39.84 200 LEU A O 1
#

Foldseek 3Di:
DVQVLLLVCCVPPAVVVCVVVQKDWDDDDDDALASTWIDHPPDIFGEHEFEQDDDPLAFAADPCVVDPPQFWTKTQSWDWDWDWDWDWDQDPPDNDTDTDTDTDTDTDDFDFQPSGFKYWYQHCSPPVDSLFIKMFTSQQAAADPPDDRRTGHRITIDGPDDDPGIDRHPNVRVVCVVVVDDHHPCVPVVPPPPPPPPDD

Sequence (200 aa):
MRGIIAEAVFVNDVIPGIVESGWQHIKIEGDHPYDVLLRKGALSVRIQIKLQRLEKGVPKLYYPRHYKVGSLHVVEVQKTRTGERATTTTLPGTDTKIVTTEPVTVKTRPYSFGDFDILAVNMHPSSGDWKNFRYTLSSWLLPRRDPDPALIEIFQPVSVLPDEVWTDNLAVCLKWFEAGKKNRILAEVLHQKKAKKDFL

InterPro domains:
  IPR011856 tRNA endonuclease-like domain superfamily [G3DSA:3.40.1350.10] (1-130)